Protein AF-A0A382Q5P4-F1 (afdb_monomer_lite)

Secondary structure (DSSP, 8-state):
-TT-EEEESS---HHHHHHHHHHT--EEEEEEE-HHHHHHHHSS--TTTEES-SSS-EEEEEEEESS-PPPHHHHHHHHHTTTS-EEEE--EE-SSS-B--EEEE---S-S------GGGGS--TT-EEEE-STTSTT-EEEEEE--SSPEE-TTS-EE-EEEEEETTS-EEEEEGGGEEE----

Organism: NCBI:txid408172

Foldseek 3Di:
DAQEADEDQWEDELVVQVVCQVSNHQEYEFAEYAQVSVCVQQVHHCPQPFDQPDPTRAYHHQNYYDGGGHDPVVVVVVVVLPPFDKDKGNGAGDDDDGDHIDIDTDDPPPDPPPPDDPVLFDDDQQFWKAFCDPPRHGFIWGFHDFDPFFDQDPVRDTATWTWTQGPVRDTDTGGPVRIGTDPDD

Structure (mmCIF, N/CA/C/O backbone):
data_AF-A0A382Q5P4-F1
#
_entry.id   AF-A0A382Q5P4-F1
#
loop_
_atom_site.group_PDB
_atom_site.id
_atom_site.type_symbol
_atom_site.label_atom_id
_atom_site.label_alt_id
_atom_site.label_comp_id
_atom_site.label_asym_id
_atom_site.label_entity_id
_atom_site.label_seq_id
_atom_site.pdbx_PDB_ins_code
_atom_site.Cartn_x
_atom_site.Cartn_y
_atom_site.Cartn_z
_atom_site.occupancy
_atom_site.B_iso_or_equiv
_atom_site.auth_seq_id
_atom_site.auth_comp_id
_atom_site.auth_asym_id
_atom_site.auth_atom_id
_atom_site.pdbx_PDB_model_num
ATOM 1 N N . LEU A 1 1 ? -15.892 9.917 12.798 1.00 87.31 1 LEU A N 1
ATOM 2 C CA . LEU A 1 1 ? -14.707 9.059 12.554 1.00 87.31 1 LEU A CA 1
ATOM 3 C C . LEU A 1 1 ? -14.668 7.803 13.430 1.00 87.31 1 LEU A C 1
ATOM 5 O O . LEU A 1 1 ? -14.106 6.816 12.984 1.00 87.31 1 LEU A O 1
ATOM 9 N N . LYS A 1 2 ? -15.278 7.780 14.628 1.00 96.12 2 LYS A N 1
ATOM 10 C CA . LYS A 1 2 ? -15.416 6.545 15.425 1.00 96.12 2 LYS A CA 1
ATOM 11 C C . LYS A 1 2 ? -15.999 5.387 14.598 1.00 96.12 2 LYS A C 1
ATOM 13 O O . LYS A 1 2 ? -16.925 5.612 13.819 1.00 96.12 2 LYS A O 1
ATOM 18 N N . ASN A 1 3 ? -15.475 4.175 14.789 1.00 96.00 3 ASN A N 1
ATOM 19 C CA . ASN A 1 3 ? -15.845 2.956 14.058 1.00 96.00 3 ASN A CA 1
ATOM 20 C C . ASN A 1 3 ? -15.673 3.056 12.530 1.00 96.00 3 ASN A C 1
ATOM 22 O O . ASN A 1 3 ? -16.403 2.412 11.781 1.00 96.00 3 ASN A O 1
ATOM 26 N N . LYS A 1 4 ? -14.733 3.883 12.058 1.00 97.25 4 LYS A N 1
ATOM 27 C CA . LYS A 1 4 ? -14.374 3.989 10.638 1.00 97.25 4 LYS A CA 1
ATOM 28 C C . LYS A 1 4 ? -12.954 3.493 10.396 1.00 97.25 4 LYS A C 1
ATOM 30 O O . LYS A 1 4 ? -12.144 3.439 11.321 1.00 97.25 4 LYS A O 1
ATOM 35 N N . ILE A 1 5 ? -12.685 3.170 9.139 1.00 97.88 5 ILE A N 1
ATOM 36 C CA . ILE A 1 5 ? -11.341 3.035 8.585 1.00 97.88 5 ILE A CA 1
ATOM 37 C C . ILE A 1 5 ? -11.052 4.338 7.842 1.00 97.88 5 ILE A C 1
ATOM 39 O O . ILE A 1 5 ? -11.913 4.824 7.106 1.00 97.88 5 ILE A O 1
ATOM 43 N N . ILE A 1 6 ? -9.891 4.938 8.088 1.00 97.62 6 ILE A N 1
ATOM 44 C CA . ILE A 1 6 ? -9.472 6.184 7.440 1.00 97.62 6 ILE A CA 1
ATOM 45 C C . ILE A 1 6 ? -8.282 5.940 6.522 1.00 97.62 6 ILE A C 1
ATOM 47 O O . ILE A 1 6 ? -7.463 5.054 6.763 1.00 97.62 6 ILE A O 1
ATOM 51 N N . VAL A 1 7 ? -8.189 6.761 5.482 1.00 97.81 7 VAL A N 1
ATOM 52 C CA . VAL A 1 7 ? -7.072 6.761 4.541 1.00 97.81 7 VAL A CA 1
ATOM 53 C C . VAL A 1 7 ? -6.314 8.067 4.717 1.00 97.81 7 VAL A C 1
ATOM 55 O O . VAL A 1 7 ? -6.878 9.149 4.548 1.00 97.81 7 VAL A O 1
ATOM 58 N N . CYS A 1 8 ? -5.037 7.957 5.052 1.00 96.44 8 CYS A N 1
ATOM 59 C CA . CYS A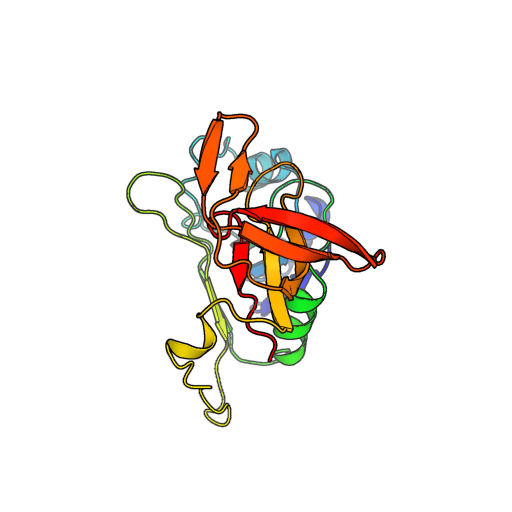 1 8 ? -4.085 9.052 5.107 1.00 96.44 8 CYS A CA 1
ATOM 60 C C . CYS A 1 8 ? -3.153 8.885 3.905 1.00 96.44 8 CYS A C 1
ATOM 62 O O . CYS A 1 8 ? -2.349 7.968 3.880 1.00 96.44 8 CYS A O 1
ATOM 64 N N . GLY A 1 9 ? -3.256 9.732 2.881 1.00 94.31 9 GLY A N 1
ATOM 65 C CA . GLY A 1 9 ? -2.467 9.572 1.645 1.00 94.31 9 GLY A CA 1
ATOM 66 C C . GLY A 1 9 ? -0.951 9.767 1.801 1.00 94.31 9 GLY A C 1
ATOM 67 O O . GLY A 1 9 ? -0.237 9.724 0.810 1.00 94.31 9 GLY A O 1
ATOM 68 N N . SER A 1 10 ? -0.465 9.993 3.018 1.00 96.50 10 SER A N 1
ATOM 69 C CA . SER A 1 10 ? 0.911 10.359 3.333 1.00 96.50 10 SER A CA 1
ATOM 70 C C . SER A 1 10 ? 1.454 9.543 4.504 1.00 96.50 10 SER A C 1
ATOM 72 O O . SER A 1 10 ? 0.760 8.689 5.067 1.00 96.50 10 SER A O 1
ATOM 74 N N . TYR A 1 11 ? 2.679 9.857 4.911 1.00 97.62 11 TYR A N 1
ATOM 75 C CA . TYR A 1 11 ? 3.218 9.479 6.212 1.00 97.62 11 TYR A CA 1
ATOM 76 C C . TYR A 1 11 ? 2.319 9.943 7.375 1.00 97.62 11 TYR A C 1
ATOM 78 O O . TYR A 1 11 ? 1.692 11.008 7.307 1.00 97.62 11 TYR A O 1
ATOM 86 N N . ILE A 1 12 ? 2.289 9.155 8.453 1.00 98.12 12 ILE A N 1
ATOM 87 C CA . ILE A 1 12 ? 1.733 9.544 9.758 1.00 98.12 12 ILE A CA 1
ATOM 88 C C . ILE A 1 12 ? 2.773 9.317 10.858 1.00 98.12 12 ILE A C 1
ATOM 90 O O . ILE A 1 12 ? 3.608 8.425 10.747 1.00 98.12 12 ILE A O 1
ATOM 94 N N . ASN A 1 13 ? 2.683 10.079 11.945 1.00 97.44 13 ASN A N 1
ATOM 95 C CA . ASN A 1 13 ? 3.509 9.893 13.140 1.00 97.44 13 ASN A CA 1
ATOM 96 C C . ASN A 1 13 ? 2.706 9.248 14.290 1.00 97.44 13 ASN A C 1
ATOM 98 O O . ASN A 1 13 ? 1.496 9.015 14.182 1.00 97.44 13 ASN A O 1
ATOM 102 N N . LEU A 1 14 ? 3.382 8.996 15.418 1.00 97.44 14 LEU A N 1
ATOM 103 C CA . LEU A 1 14 ? 2.766 8.427 16.621 1.00 97.44 14 LEU A CA 1
ATOM 104 C C . LEU A 1 14 ? 1.596 9.270 17.147 1.00 97.44 14 LEU A C 1
ATOM 106 O O . LEU A 1 14 ? 0.574 8.722 17.548 1.00 97.44 14 LEU A O 1
ATOM 110 N N . GLU A 1 15 ? 1.716 10.599 17.119 1.00 97.81 15 GLU A N 1
ATOM 111 C CA . GLU A 1 15 ? 0.671 11.504 17.609 1.00 97.81 15 GLU A CA 1
ATOM 112 C C . GLU A 1 15 ? -0.641 11.326 16.832 1.00 97.81 15 GLU A C 1
ATOM 114 O O . GLU A 1 15 ? -1.714 11.202 17.429 1.00 97.81 15 GLU A O 1
ATOM 119 N N . ILE A 1 16 ? -0.562 11.259 15.499 1.00 97.50 16 ILE A N 1
ATOM 120 C CA . ILE A 1 16 ? -1.721 11.025 14.631 1.00 97.50 16 ILE A CA 1
ATOM 121 C C . ILE A 1 16 ? -2.337 9.655 14.925 1.00 97.50 16 ILE A C 1
ATOM 123 O O . ILE A 1 16 ? -3.562 9.548 15.044 1.00 97.50 16 ILE A O 1
ATOM 127 N N . TYR A 1 17 ? -1.505 8.620 15.072 1.00 98.00 17 TYR A N 1
ATOM 128 C CA . TYR A 1 17 ? -1.966 7.274 15.406 1.00 98.00 17 TYR A CA 1
ATOM 129 C C . TYR A 1 17 ? -2.709 7.241 16.753 1.00 98.00 17 TYR A C 1
ATOM 131 O O . TYR A 1 17 ? -3.848 6.770 16.824 1.00 98.00 17 TYR A O 1
ATOM 139 N N . GLU A 1 18 ? -2.122 7.803 17.811 1.00 97.88 18 GLU A N 1
ATOM 140 C CA . GLU A 1 18 ? -2.732 7.838 19.145 1.00 97.88 18 GLU A CA 1
ATOM 141 C C . GLU A 1 18 ? -4.008 8.684 19.164 1.00 97.88 18 GLU A C 1
ATOM 143 O O . GLU A 1 18 ? -5.021 8.321 19.779 1.00 97.88 18 GLU A O 1
ATOM 148 N N . LYS A 1 19 ? -4.034 9.785 18.406 1.00 97.94 19 LYS A N 1
ATOM 149 C CA . LYS A 1 19 ? -5.251 10.577 18.240 1.00 97.94 19 LYS A CA 1
ATOM 150 C C . LYS A 1 19 ? -6.356 9.766 17.566 1.00 97.94 19 LYS A C 1
ATOM 152 O O . LYS A 1 19 ? -7.487 9.767 18.050 1.00 97.94 19 LYS A O 1
ATOM 157 N N . ALA A 1 20 ? -6.049 9.047 16.491 1.00 97.50 20 ALA A N 1
ATOM 158 C CA . ALA A 1 20 ? -7.000 8.175 15.810 1.00 97.50 20 ALA A CA 1
ATOM 159 C C . ALA A 1 20 ? -7.529 7.068 16.738 1.00 97.50 20 ALA A C 1
ATOM 161 O O . ALA A 1 20 ? -8.746 6.866 16.833 1.00 97.50 20 ALA A O 1
ATOM 162 N N . LYS A 1 21 ? -6.631 6.408 17.477 1.00 96.88 21 LYS A N 1
ATOM 163 C CA . LYS A 1 21 ? -6.962 5.384 18.476 1.00 96.88 21 LYS A CA 1
ATOM 164 C C . LYS A 1 21 ? -7.897 5.927 19.557 1.00 96.88 21 LYS A C 1
ATOM 166 O O . LYS A 1 21 ? -8.952 5.341 19.788 1.00 96.88 21 LYS A O 1
ATOM 171 N N . SER A 1 22 ? -7.596 7.090 20.139 1.00 97.56 22 SER A N 1
ATOM 172 C CA . SER A 1 22 ? -8.438 7.717 21.176 1.00 97.56 22 SER A CA 1
ATOM 173 C C . SER A 1 22 ? -9.844 8.107 20.690 1.00 97.56 22 SER A C 1
ATOM 175 O O . SER A 1 22 ? -10.804 8.052 21.456 1.00 97.56 22 SER A O 1
ATOM 177 N N . ILE A 1 23 ? -10.004 8.445 19.405 1.00 97.69 23 ILE A N 1
ATOM 178 C CA . ILE A 1 23 ? -11.312 8.725 18.781 1.00 97.69 23 ILE A CA 1
ATOM 179 C C . ILE A 1 23 ? -12.127 7.430 18.559 1.00 97.69 23 ILE A C 1
ATOM 181 O O . ILE A 1 23 ? -13.344 7.477 18.344 1.00 97.69 23 ILE A O 1
ATOM 185 N N . GLY A 1 24 ? -11.484 6.261 18.619 1.00 97.44 24 GLY A N 1
ATOM 186 C CA . GLY A 1 24 ? -12.085 4.960 18.333 1.00 97.44 24 GLY A CA 1
ATOM 187 C C . GLY A 1 24 ? -12.160 4.652 16.837 1.00 97.44 24 GLY A C 1
ATOM 188 O O . GLY A 1 24 ? -13.126 4.032 16.382 1.00 97.44 24 GLY A O 1
ATOM 189 N N . ILE A 1 25 ? -11.190 5.132 16.057 1.00 98.06 25 ILE A N 1
ATOM 190 C CA . ILE A 1 25 ? -10.969 4.694 14.673 1.00 98.06 25 ILE A CA 1
ATOM 191 C C . ILE A 1 25 ? -10.539 3.223 14.696 1.00 98.06 25 ILE A C 1
ATOM 193 O O . ILE A 1 25 ? -9.795 2.811 15.579 1.00 98.06 25 ILE A O 1
ATOM 197 N N . LYS A 1 26 ? -11.050 2.417 13.762 1.00 97.00 26 LYS A N 1
ATOM 198 C CA . LYS A 1 26 ? -10.784 0.970 13.711 1.00 97.00 26 LYS A CA 1
ATOM 199 C C . LYS A 1 26 ? -9.616 0.609 12.806 1.00 97.00 26 LYS A C 1
ATOM 201 O O . LYS A 1 26 ? -8.992 -0.421 13.026 1.00 97.00 26 LYS A O 1
ATOM 206 N N . GLY A 1 27 ? -9.310 1.461 11.832 1.00 97.81 27 GLY A N 1
ATOM 207 C CA . GLY A 1 27 ? -8.212 1.238 10.908 1.00 97.81 27 GLY A CA 1
ATOM 208 C C . GLY A 1 27 ? -7.649 2.516 10.314 1.00 97.81 27 GLY A C 1
ATOM 209 O O . GLY A 1 27 ? -8.389 3.478 10.098 1.00 97.81 27 GLY A O 1
ATOM 210 N N . ILE A 1 28 ? -6.358 2.500 10.012 1.00 98.31 28 ILE A N 1
ATOM 211 C CA . ILE A 1 28 ? -5.645 3.553 9.293 1.00 98.31 28 ILE A CA 1
ATOM 212 C C . ILE A 1 28 ? -4.885 2.902 8.140 1.00 98.31 28 ILE A C 1
ATOM 214 O O . ILE A 1 28 ? -4.139 1.947 8.346 1.00 98.31 28 ILE A O 1
ATOM 218 N N . VAL A 1 29 ? -5.068 3.423 6.931 1.00 98.31 29 VAL A N 1
ATOM 219 C CA . VAL A 1 29 ? -4.258 3.073 5.759 1.00 98.31 29 VAL A CA 1
ATOM 220 C C . VAL A 1 29 ? -3.399 4.283 5.421 1.00 98.31 29 VAL A C 1
ATOM 222 O O . VAL A 1 29 ? -3.959 5.354 5.181 1.00 98.31 29 VAL A O 1
ATOM 225 N N . CYS A 1 30 ? -2.073 4.142 5.419 1.00 98.31 30 CYS A N 1
ATOM 226 C CA . CYS A 1 30 ? -1.162 5.254 5.151 1.00 98.31 30 CYS A CA 1
ATOM 227 C C . CYS A 1 30 ? -0.017 4.923 4.184 1.00 98.31 30 CYS A C 1
ATOM 229 O O . CYS A 1 30 ? 0.177 3.768 3.795 1.00 98.31 30 CYS A O 1
ATOM 231 N N . GLY A 1 31 ? 0.700 5.963 3.745 1.00 97.12 31 GLY A N 1
ATOM 232 C CA . GLY A 1 31 ? 1.893 5.834 2.902 1.00 97.12 31 GLY A CA 1
ATOM 233 C C . GLY A 1 31 ? 3.007 5.115 3.653 1.00 97.12 31 GLY A C 1
ATOM 234 O O . GLY A 1 31 ? 3.342 3.974 3.335 1.00 97.12 31 GLY A O 1
ATOM 235 N N . GLY A 1 32 ? 3.481 5.742 4.729 1.00 96.88 32 GLY A N 1
ATOM 236 C CA . GLY A 1 32 ? 4.477 5.160 5.619 1.00 96.88 32 GLY A CA 1
ATOM 237 C C . GLY A 1 32 ? 4.379 5.626 7.068 1.00 96.88 32 GLY A C 1
ATOM 238 O O . GLY A 1 32 ? 3.517 6.426 7.442 1.00 96.88 32 GLY A O 1
ATOM 239 N N . ILE A 1 33 ? 5.259 5.068 7.892 1.00 97.12 33 ILE A N 1
ATOM 240 C CA . ILE A 1 33 ? 5.448 5.388 9.313 1.00 97.12 33 ILE A CA 1
ATOM 241 C C . ILE A 1 33 ? 6.887 5.046 9.706 1.00 97.12 33 ILE A C 1
ATOM 243 O O . ILE A 1 33 ? 7.530 4.222 9.053 1.00 97.12 33 ILE A O 1
ATOM 247 N N . ASP A 1 34 ? 7.410 5.625 10.782 1.00 95.62 34 ASP A N 1
ATOM 248 C CA . ASP A 1 34 ? 8.726 5.226 11.277 1.00 95.62 34 ASP A CA 1
ATOM 249 C C . ASP A 1 34 ? 8.679 3.844 11.937 1.00 95.62 34 ASP A C 1
ATOM 251 O O . ASP A 1 34 ? 7.758 3.511 12.685 1.00 95.62 34 ASP A O 1
ATOM 255 N N . TYR A 1 35 ? 9.717 3.036 11.705 1.00 91.62 35 TYR A N 1
ATOM 256 C CA . TYR A 1 35 ? 9.818 1.690 12.280 1.00 91.62 35 TYR A CA 1
ATOM 257 C C . TYR A 1 35 ? 9.740 1.698 13.818 1.00 91.62 35 TYR A C 1
ATOM 259 O O . TYR A 1 35 ? 9.099 0.838 14.425 1.00 91.62 35 TYR A O 1
ATOM 267 N N . ASN A 1 36 ? 10.354 2.698 14.458 1.00 92.62 36 ASN A N 1
ATOM 268 C CA . ASN A 1 36 ? 10.344 2.825 15.917 1.00 92.62 36 ASN A CA 1
ATOM 269 C C . ASN A 1 36 ? 8.939 3.107 16.459 1.00 92.62 36 ASN A C 1
ATOM 271 O O . ASN A 1 36 ? 8.570 2.548 17.488 1.00 92.62 36 ASN A O 1
ATOM 275 N N . THR A 1 37 ? 8.120 3.857 15.717 1.00 94.38 37 THR A N 1
ATOM 276 C CA . THR A 1 37 ? 6.730 4.123 16.092 1.00 94.38 37 THR A CA 1
ATOM 277 C C . THR A 1 37 ? 5.908 2.839 16.171 1.00 94.38 37 THR A C 1
ATOM 279 O O . THR A 1 37 ? 5.084 2.708 17.068 1.00 94.38 37 THR A O 1
ATOM 282 N N . ILE A 1 38 ? 6.161 1.842 15.313 1.00 91.94 38 ILE A N 1
ATOM 283 C CA . ILE A 1 38 ? 5.508 0.528 15.446 1.00 91.94 38 ILE A CA 1
ATOM 284 C C . ILE A 1 38 ? 5.877 -0.139 16.769 1.00 91.94 38 ILE A C 1
ATOM 286 O O . ILE A 1 38 ? 5.009 -0.689 17.443 1.00 91.94 38 ILE A O 1
ATOM 290 N N . SER A 1 39 ? 7.148 -0.064 17.164 1.00 90.62 39 SER A N 1
ATOM 291 C CA . SER A 1 39 ? 7.591 -0.657 18.429 1.00 90.62 39 SER A CA 1
ATOM 292 C C . SER A 1 39 ? 6.945 0.034 19.635 1.00 90.62 39 SER A C 1
ATOM 294 O O . SER A 1 39 ? 6.589 -0.633 20.602 1.00 90.62 39 SER A O 1
ATOM 296 N N . GLU A 1 40 ? 6.732 1.350 19.563 1.00 93.88 40 GLU A N 1
ATOM 297 C CA . GLU A 1 40 ? 6.009 2.120 20.583 1.00 93.88 40 GLU A CA 1
ATOM 298 C C . GLU A 1 40 ? 4.518 1.758 20.639 1.00 93.88 40 GLU A C 1
ATOM 300 O O . GLU A 1 40 ? 3.970 1.579 21.724 1.00 93.88 40 GLU A O 1
ATOM 305 N N . ILE A 1 41 ? 3.874 1.580 19.480 1.00 93.81 41 ILE A N 1
ATOM 306 C CA . ILE A 1 41 ? 2.460 1.186 19.378 1.00 93.81 41 ILE A CA 1
ATOM 307 C C . ILE A 1 41 ? 2.223 -0.217 19.950 1.00 93.81 41 ILE A C 1
ATOM 309 O O . ILE A 1 41 ? 1.219 -0.444 20.632 1.00 93.81 41 ILE A O 1
ATOM 313 N N . LEU A 1 42 ? 3.111 -1.163 19.634 1.00 90.81 42 LEU A N 1
ATOM 314 C CA . LEU A 1 42 ? 2.983 -2.568 20.028 1.00 90.81 42 LEU A CA 1
ATOM 315 C C . LEU A 1 42 ? 3.520 -2.844 21.440 1.00 90.81 42 LEU A C 1
ATOM 317 O O . LEU A 1 42 ? 3.089 -3.795 22.088 1.00 90.81 42 LEU A O 1
ATOM 321 N N . GLY A 1 43 ? 4.469 -2.036 21.918 1.00 90.69 43 GLY A N 1
ATOM 322 C CA . GLY A 1 43 ? 5.187 -2.261 23.175 1.00 90.69 43 GLY A CA 1
ATOM 323 C C . GLY A 1 43 ? 6.320 -3.294 23.082 1.00 90.69 43 GLY A C 1
ATOM 324 O O . GLY A 1 43 ? 6.873 -3.683 24.110 1.00 90.69 43 GLY A O 1
ATOM 325 N N . TYR A 1 44 ? 6.678 -3.749 21.877 1.00 89.12 44 TYR A N 1
ATOM 326 C CA . TYR A 1 44 ? 7.798 -4.659 21.611 1.00 89.12 44 TYR A CA 1
ATOM 327 C C . TYR A 1 44 ? 8.359 -4.460 20.198 1.00 89.12 44 TYR A C 1
ATOM 329 O O . TYR A 1 44 ? 7.714 -3.876 19.330 1.00 89.12 44 TYR A O 1
ATOM 337 N N . SER A 1 45 ? 9.569 -4.963 19.947 1.00 86.12 45 SER A N 1
ATOM 338 C CA . SER A 1 45 ? 10.194 -4.893 18.624 1.00 86.12 45 SER A CA 1
ATOM 339 C C . SER A 1 45 ? 9.598 -5.922 17.657 1.00 86.12 45 SER A C 1
ATOM 341 O O . SER A 1 45 ? 9.494 -7.107 17.965 1.00 86.12 45 SER A O 1
ATOM 343 N N . LEU A 1 46 ? 9.248 -5.477 16.446 1.00 81.44 46 LEU A N 1
ATOM 344 C CA . LEU A 1 46 ? 8.524 -6.280 15.449 1.00 81.44 46 LEU A CA 1
ATOM 345 C C . LEU A 1 46 ? 9.284 -7.543 14.977 1.00 81.44 46 LEU A C 1
ATOM 347 O O . LEU A 1 46 ? 8.674 -8.530 14.561 1.00 81.44 46 LEU A O 1
ATOM 351 N N . GLY A 1 47 ? 10.621 -7.535 15.037 1.00 77.75 47 GLY A N 1
ATOM 352 C CA . GLY A 1 47 ? 11.462 -8.701 14.752 1.00 77.75 47 GLY A CA 1
ATOM 353 C C . GLY A 1 47 ? 11.225 -9.301 13.359 1.00 77.75 47 GLY A C 1
ATOM 354 O O . GLY A 1 47 ? 11.494 -8.664 12.346 1.00 77.75 47 GLY A O 1
ATOM 355 N N . VAL A 1 48 ? 10.731 -10.545 13.302 1.00 70.62 48 VAL A N 1
ATOM 356 C CA . VAL A 1 48 ? 10.487 -11.303 12.051 1.00 70.62 48 VAL A CA 1
ATOM 357 C C . VAL A 1 48 ? 9.139 -10.940 11.390 1.00 70.62 48 VAL A C 1
ATOM 359 O O . VAL A 1 48 ? 8.713 -11.626 10.468 1.00 70.62 48 VAL A O 1
ATOM 362 N N . ALA A 1 49 ? 8.480 -9.860 11.830 1.00 74.50 49 ALA A N 1
ATOM 363 C CA . ALA A 1 49 ? 7.233 -9.318 11.278 1.00 74.50 49 ALA A CA 1
ATOM 364 C C . ALA A 1 49 ? 6.118 -10.364 11.114 1.00 74.50 49 ALA A C 1
ATOM 366 O O . ALA A 1 49 ? 5.634 -10.619 10.010 1.00 74.50 49 ALA A O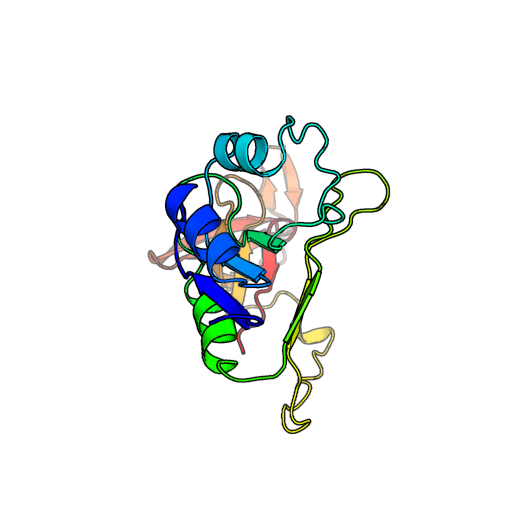 1
ATOM 367 N N . ILE A 1 50 ? 5.729 -10.959 12.245 1.00 85.31 50 ILE A N 1
ATOM 368 C CA . ILE A 1 50 ? 4.447 -11.649 12.409 1.00 85.31 50 ILE A CA 1
ATOM 369 C C . ILE A 1 50 ? 3.596 -10.748 13.307 1.00 85.31 50 ILE A C 1
ATOM 371 O O . ILE A 1 50 ? 3.930 -10.567 14.475 1.00 85.31 50 ILE A O 1
ATOM 375 N N . THR A 1 51 ? 2.567 -10.120 12.744 1.00 88.31 51 THR A N 1
ATOM 376 C CA . THR A 1 51 ? 1.748 -9.093 13.417 1.00 88.31 51 THR A CA 1
ATOM 377 C C . THR A 1 51 ? 0.352 -9.027 12.793 1.00 88.31 51 THR A C 1
ATOM 379 O O . THR A 1 51 ? 0.075 -9.723 11.815 1.00 88.31 51 THR A O 1
ATOM 382 N N . GLY A 1 52 ? -0.520 -8.184 13.337 1.00 84.50 52 GLY A N 1
ATOM 383 C CA . GLY A 1 52 ? -1.889 -7.922 12.899 1.00 84.50 52 GLY A CA 1
ATOM 384 C C . GLY A 1 52 ? -2.951 -8.720 13.656 1.00 84.50 52 GLY A C 1
ATOM 385 O O . GLY A 1 52 ? -4.096 -8.775 13.213 1.00 84.50 52 GLY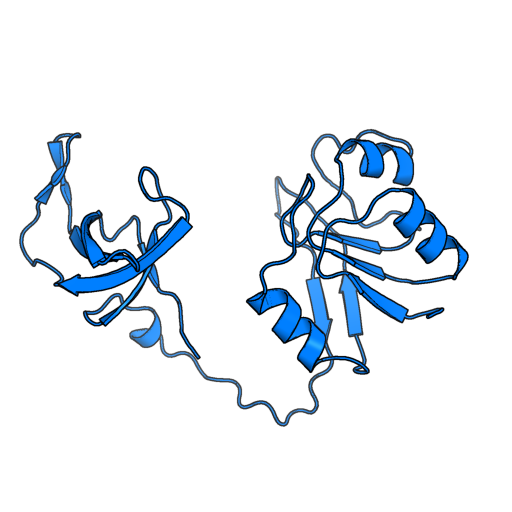 A O 1
ATOM 386 N N . THR A 1 53 ? -2.586 -9.317 14.792 1.00 86.12 53 THR A N 1
ATOM 387 C CA . THR A 1 53 ? -3.508 -9.977 15.737 1.00 86.12 53 THR A CA 1
ATOM 388 C C . THR A 1 53 ? -3.639 -9.224 17.064 1.00 86.12 53 THR A C 1
ATOM 390 O O . THR A 1 53 ? -4.359 -9.661 17.957 1.00 86.12 53 THR A O 1
ATOM 393 N N . GLU A 1 54 ? -2.914 -8.122 17.225 1.00 91.31 54 GLU A N 1
ATOM 394 C CA . GLU A 1 54 ? -2.903 -7.284 18.416 1.00 91.31 54 GLU A CA 1
ATOM 395 C C . GLU A 1 54 ? -4.214 -6.489 18.535 1.00 91.31 54 GLU A C 1
ATOM 397 O O . GLU A 1 54 ? -4.732 -5.960 17.549 1.00 91.31 54 GLU A O 1
ATOM 402 N N . ASP A 1 55 ? -4.753 -6.375 19.754 1.00 91.00 55 ASP A N 1
ATOM 403 C CA . ASP A 1 55 ? -6.011 -5.663 20.021 1.00 91.00 55 ASP A CA 1
ATOM 404 C C . ASP A 1 55 ? -5.792 -4.141 20.077 1.00 91.00 55 ASP A C 1
ATOM 406 O O . ASP A 1 55 ? -5.691 -3.517 21.136 1.00 91.00 55 ASP A O 1
ATOM 410 N N . THR A 1 56 ? -5.621 -3.533 18.904 1.00 93.56 56 THR A N 1
ATOM 411 C CA . THR A 1 56 ? -5.334 -2.103 18.737 1.00 93.56 56 THR A CA 1
ATOM 412 C C . THR A 1 56 ? -5.912 -1.584 17.414 1.00 93.56 56 THR A C 1
ATOM 414 O O . THR A 1 56 ? -6.532 -2.328 16.653 1.00 93.56 56 THR A O 1
ATOM 417 N N . THR A 1 57 ? -5.754 -0.290 17.124 1.00 96.56 57 THR A N 1
ATOM 418 C CA . THR A 1 57 ? -6.154 0.267 15.822 1.00 96.56 57 THR A CA 1
ATOM 419 C C . THR A 1 57 ? -5.314 -0.372 14.719 1.00 96.56 57 THR A C 1
ATOM 421 O O . THR A 1 57 ? -4.094 -0.236 14.717 1.00 96.56 57 THR A O 1
ATOM 424 N N . THR A 1 58 ? -5.948 -1.040 13.755 1.00 96.94 58 THR A N 1
ATOM 425 C CA . THR A 1 58 ? -5.218 -1.680 12.656 1.00 96.94 58 THR A CA 1
ATOM 426 C C . THR A 1 58 ? -4.518 -0.632 11.791 1.00 96.94 58 THR A C 1
ATOM 428 O O . THR A 1 58 ? -5.136 0.349 11.375 1.00 96.94 58 THR A O 1
ATOM 431 N N . LEU A 1 59 ? -3.243 -0.854 11.483 1.00 96.69 59 LEU A N 1
ATOM 432 C CA . LEU A 1 59 ? -2.439 0.012 10.627 1.00 96.69 59 LEU A CA 1
ATOM 433 C C . LEU A 1 59 ? -1.983 -0.769 9.393 1.00 96.69 59 LEU A C 1
ATOM 435 O O . LEU A 1 59 ? -1.382 -1.832 9.522 1.00 96.69 59 LEU A O 1
ATOM 439 N N . ILE A 1 60 ? -2.269 -0.244 8.203 1.00 97.06 60 ILE A N 1
ATOM 440 C CA . ILE A 1 60 ? -1.808 -0.796 6.926 1.00 97.06 60 ILE A CA 1
ATOM 441 C C . ILE A 1 60 ? -0.924 0.244 6.246 1.00 97.06 60 ILE A C 1
ATOM 443 O O . ILE A 1 60 ? -1.353 1.372 6.003 1.00 97.06 60 ILE A O 1
ATOM 447 N N . LEU A 1 61 ? 0.302 -0.160 5.924 1.00 96.06 61 LEU A N 1
ATOM 448 C CA . LEU A 1 61 ? 1.281 0.657 5.214 1.00 96.06 61 LEU A CA 1
ATOM 449 C C . LEU A 1 61 ? 1.288 0.250 3.744 1.00 96.06 61 LEU A C 1
ATOM 451 O O . LEU A 1 61 ? 1.369 -0.938 3.434 1.00 96.06 61 LEU A O 1
ATOM 455 N N . THR A 1 62 ? 1.207 1.228 2.851 1.00 96.00 62 THR A N 1
ATOM 456 C CA . THR A 1 62 ? 1.240 0.982 1.402 1.00 96.00 62 THR A CA 1
ATOM 457 C C . THR A 1 62 ? 2.663 0.981 0.852 1.00 96.00 62 THR A C 1
ATOM 459 O O . THR A 1 62 ? 2.983 0.112 0.048 1.00 96.00 62 THR A O 1
ATOM 462 N N . GLU A 1 63 ? 3.530 1.868 1.352 1.00 94.69 63 GLU A N 1
ATOM 463 C CA . GLU A 1 63 ? 4.921 2.019 0.894 1.00 94.69 63 GLU A CA 1
ATOM 464 C C . GLU A 1 63 ? 5.964 1.558 1.934 1.00 94.69 63 GLU A C 1
ATOM 466 O O . GLU A 1 63 ? 7.159 1.502 1.651 1.00 94.69 63 GLU A O 1
ATOM 471 N N . GLY A 1 64 ? 5.524 1.181 3.140 1.00 92.50 64 GLY A N 1
ATOM 472 C CA . GLY A 1 64 ? 6.381 0.625 4.191 1.00 92.50 64 GLY A CA 1
ATOM 473 C C . GLY A 1 64 ? 6.883 1.663 5.197 1.00 92.50 64 GLY A C 1
ATOM 474 O O . GLY A 1 64 ? 6.105 2.468 5.705 1.00 92.50 64 GLY A O 1
ATOM 475 N N . PHE A 1 65 ? 8.166 1.590 5.561 1.00 93.31 65 PHE A N 1
ATOM 476 C CA . PHE A 1 65 ? 8.741 2.419 6.625 1.00 93.31 65 PHE A CA 1
ATOM 477 C C . PHE A 1 65 ? 9.421 3.684 6.095 1.00 93.31 65 PHE A C 1
ATOM 479 O O . PHE A 1 65 ? 10.118 3.644 5.083 1.00 93.31 65 PHE A O 1
ATOM 486 N N . GLY A 1 66 ? 9.289 4.776 6.848 1.00 93.44 66 GLY A N 1
ATOM 487 C CA . GLY A 1 66 ? 9.860 6.087 6.549 1.00 93.44 66 GLY A CA 1
ATOM 488 C C . GLY A 1 66 ? 8.823 7.106 6.075 1.00 93.44 66 GLY A C 1
ATOM 489 O O . GLY A 1 66 ? 7.636 6.805 5.935 1.00 93.44 66 GLY A O 1
ATOM 490 N N . ASN A 1 67 ? 9.287 8.333 5.835 1.00 95.06 67 ASN A N 1
ATOM 491 C CA . ASN A 1 67 ? 8.453 9.442 5.377 1.00 95.06 67 ASN A CA 1
ATOM 492 C C . ASN A 1 67 ? 8.160 9.326 3.874 1.00 95.06 67 ASN A C 1
ATOM 494 O O . ASN A 1 67 ? 8.858 9.918 3.049 1.00 95.06 67 ASN A O 1
ATOM 498 N N . ILE A 1 68 ? 7.169 8.500 3.537 1.00 93.88 68 ILE A N 1
ATOM 499 C CA . ILE A 1 68 ? 6.802 8.176 2.159 1.00 93.88 68 ILE A CA 1
ATOM 500 C C . ILE A 1 68 ? 5.307 8.421 1.964 1.00 93.88 68 ILE A C 1
ATOM 502 O O . ILE A 1 68 ? 4.477 7.968 2.760 1.00 93.88 68 ILE A O 1
ATOM 506 N N . ASP A 1 69 ? 4.970 9.134 0.892 1.00 94.38 69 ASP A N 1
ATOM 507 C CA . ASP A 1 69 ? 3.588 9.332 0.475 1.00 94.38 69 ASP A CA 1
ATOM 508 C C . ASP A 1 69 ? 3.052 8.111 -0.267 1.00 94.38 69 ASP A C 1
ATOM 510 O O . ASP A 1 69 ? 3.766 7.467 -1.032 1.00 94.38 69 ASP A O 1
ATOM 514 N N . MET A 1 70 ? 1.768 7.816 -0.068 1.00 96.94 70 MET A N 1
ATOM 515 C CA . MET A 1 70 ? 1.088 6.751 -0.796 1.00 96.94 70 MET A CA 1
ATOM 516 C C . MET A 1 70 ? 1.111 7.057 -2.293 1.00 96.94 70 MET A C 1
ATOM 518 O O . MET A 1 70 ? 0.799 8.178 -2.707 1.00 96.94 70 MET A O 1
ATOM 522 N N . ALA A 1 71 ? 1.389 6.048 -3.122 1.00 92.19 71 ALA A N 1
ATOM 523 C CA . ALA A 1 71 ? 1.336 6.214 -4.567 1.00 92.19 71 ALA A CA 1
ATOM 524 C C . ALA A 1 71 ? -0.021 6.821 -5.007 1.00 92.19 71 ALA A C 1
ATOM 526 O O . ALA A 1 71 ? -1.078 6.295 -4.629 1.00 92.19 71 ALA A O 1
ATOM 527 N N . PRO A 1 72 ? -0.041 7.872 -5.857 1.00 91.12 72 PRO A N 1
ATOM 528 C CA . PRO A 1 72 ? -1.278 8.558 -6.242 1.00 91.12 72 PRO A CA 1
ATOM 529 C C . PRO A 1 72 ? -2.353 7.629 -6.814 1.00 91.12 72 PRO A C 1
ATOM 531 O O . PRO A 1 72 ? -3.541 7.819 -6.563 1.00 91.12 72 PRO A O 1
ATOM 534 N N . ARG A 1 73 ? -1.946 6.583 -7.546 1.00 89.12 73 ARG A N 1
ATOM 535 C CA . ARG A 1 73 ? -2.858 5.554 -8.066 1.00 89.12 73 ARG A CA 1
ATOM 536 C C . ARG A 1 73 ? -3.582 4.815 -6.937 1.00 89.12 73 ARG A C 1
ATOM 538 O O . ARG A 1 73 ? -4.800 4.682 -6.999 1.00 89.12 73 ARG A O 1
ATOM 545 N N . THR A 1 74 ? -2.856 4.369 -5.913 1.00 93.94 74 THR A N 1
ATOM 546 C CA . THR A 1 74 ? -3.420 3.682 -4.740 1.00 93.94 74 THR A CA 1
ATOM 547 C C . THR A 1 74 ? -4.358 4.608 -3.976 1.00 93.94 74 THR A C 1
ATOM 549 O O . THR A 1 74 ? -5.491 4.231 -3.675 1.00 93.94 74 THR A O 1
ATOM 552 N N . PHE A 1 75 ? -3.934 5.853 -3.742 1.00 96.31 75 PHE A N 1
ATOM 553 C CA . PHE A 1 75 ? -4.765 6.847 -3.071 1.00 96.31 75 PHE A CA 1
ATOM 554 C C . PHE A 1 75 ? -6.067 7.117 -3.833 1.00 96.31 75 PHE A C 1
ATOM 556 O O . PHE A 1 75 ? -7.135 7.145 -3.225 1.00 96.31 75 PHE A O 1
ATOM 563 N N . ASN A 1 76 ? -6.004 7.259 -5.160 1.00 95.06 76 ASN A N 1
ATOM 564 C CA . ASN A 1 76 ? -7.185 7.481 -5.992 1.00 95.06 76 ASN A CA 1
ATOM 565 C C . ASN A 1 76 ? -8.159 6.294 -5.939 1.00 95.06 76 ASN A C 1
ATOM 567 O O . ASN A 1 76 ? -9.348 6.520 -5.734 1.00 95.06 76 ASN A O 1
ATOM 571 N N . ILE A 1 77 ? -7.666 5.051 -6.005 1.00 93.12 77 ILE A N 1
ATOM 572 C CA . ILE A 1 77 ? -8.504 3.846 -5.855 1.00 93.12 77 ILE A CA 1
ATOM 573 C C . ILE A 1 77 ? -9.236 3.855 -4.506 1.00 93.12 77 ILE A C 1
ATOM 575 O O . ILE A 1 77 ? -10.439 3.602 -4.442 1.00 93.12 77 ILE A O 1
ATOM 579 N N . LEU A 1 78 ? -8.537 4.167 -3.412 1.00 95.69 78 LEU A N 1
ATOM 580 C CA . LEU A 1 78 ? -9.156 4.230 -2.085 1.00 95.69 78 LEU A CA 1
ATOM 581 C C . LEU A 1 78 ? -10.152 5.397 -1.975 1.00 95.69 78 LEU A C 1
ATOM 583 O O . LEU A 1 78 ? -11.235 5.242 -1.411 1.00 95.69 78 LEU A O 1
ATOM 587 N N . LYS A 1 79 ? -9.819 6.551 -2.558 1.00 95.19 79 LYS A N 1
ATOM 588 C CA . LYS A 1 79 ? -10.656 7.757 -2.575 1.00 95.19 79 LYS A CA 1
ATOM 589 C C . LYS A 1 79 ? -11.963 7.552 -3.342 1.00 95.19 79 LYS A C 1
ATOM 591 O O . LYS A 1 79 ? -13.007 8.002 -2.874 1.00 95.19 79 LYS A O 1
ATOM 596 N N . GLU A 1 80 ? -11.929 6.865 -4.481 1.00 94.06 80 GLU A N 1
ATOM 597 C CA . GLU A 1 80 ? -13.119 6.513 -5.278 1.00 94.06 80 GLU A CA 1
ATOM 598 C C . GLU A 1 80 ? -14.114 5.637 -4.504 1.00 94.06 80 GLU A C 1
ATOM 600 O O . GLU A 1 80 ? -15.305 5.610 -4.810 1.00 94.06 80 GLU A O 1
ATOM 605 N N . ASN A 1 81 ? -13.641 4.950 -3.464 1.00 93.19 81 ASN A N 1
ATOM 606 C CA . ASN A 1 81 ? -14.440 4.085 -2.606 1.00 93.19 81 ASN A CA 1
ATOM 607 C C . ASN A 1 81 ? -14.786 4.722 -1.251 1.00 93.19 81 ASN A C 1
ATOM 609 O O . ASN A 1 81 ? -15.218 4.031 -0.325 1.00 93.19 81 ASN A O 1
ATOM 613 N N . ASN A 1 82 ? -14.630 6.042 -1.122 1.00 94.25 82 ASN A N 1
ATOM 614 C CA . ASN A 1 82 ? -15.032 6.755 0.081 1.00 94.25 82 ASN A CA 1
ATOM 615 C C . ASN A 1 82 ? -16.527 6.532 0.390 1.00 94.25 82 ASN A C 1
ATOM 617 O O . ASN A 1 82 ? -17.365 6.493 -0.507 1.00 94.25 82 ASN A O 1
ATOM 621 N N . ASN A 1 83 ? -16.859 6.432 1.679 1.00 93.44 83 ASN A N 1
ATOM 622 C CA . ASN A 1 83 ? -18.202 6.138 2.203 1.00 93.44 83 ASN A CA 1
ATOM 623 C C . ASN A 1 83 ? -18.783 4.748 1.877 1.00 93.44 83 ASN A C 1
ATOM 625 O O . ASN A 1 83 ? -19.953 4.518 2.184 1.00 93.44 83 ASN A O 1
ATOM 629 N N . LYS A 1 84 ? -18.003 3.813 1.323 1.00 93.81 84 LYS A N 1
ATOM 630 C CA . LYS A 1 84 ? -18.435 2.416 1.165 1.00 93.81 84 LYS A CA 1
ATOM 631 C C . LYS A 1 84 ? -18.197 1.582 2.424 1.00 93.81 84 LYS A C 1
ATOM 633 O O . LYS A 1 84 ? -17.366 1.924 3.269 1.00 93.81 84 LYS A O 1
ATOM 638 N N . ASP A 1 85 ? -18.924 0.470 2.527 1.00 94.44 85 ASP A N 1
ATOM 639 C CA . ASP A 1 85 ? -18.659 -0.555 3.537 1.00 94.44 85 ASP A CA 1
ATOM 640 C C . ASP A 1 85 ? -17.292 -1.193 3.255 1.00 94.44 85 ASP A C 1
ATOM 642 O O . ASP A 1 85 ? -17.010 -1.614 2.129 1.00 94.44 85 ASP A O 1
ATOM 646 N N . VAL A 1 86 ? -16.442 -1.261 4.278 1.00 95.62 86 VAL A N 1
ATOM 647 C CA . VAL A 1 86 ? -15.074 -1.772 4.171 1.00 95.62 86 VAL A CA 1
ATOM 648 C C . VAL A 1 86 ? -14.715 -2.589 5.409 1.00 95.62 86 VAL A C 1
ATOM 650 O O . VAL A 1 86 ? -15.078 -2.227 6.531 1.00 95.62 86 VAL A O 1
ATOM 653 N N . SER A 1 87 ? -13.982 -3.677 5.210 1.00 96.12 87 SER A N 1
ATOM 654 C CA . SER A 1 87 ? -13.260 -4.393 6.260 1.00 96.12 87 SER A CA 1
ATOM 655 C C . SER A 1 87 ? -11.779 -4.469 5.899 1.00 96.12 87 SER A C 1
ATOM 657 O O . SER A 1 87 ? -11.408 -4.427 4.728 1.00 96.12 87 SER A O 1
ATOM 659 N N . ILE A 1 88 ? -10.917 -4.536 6.909 1.00 96.75 88 ILE A N 1
ATOM 660 C CA . ILE A 1 88 ? -9.471 -4.663 6.715 1.00 96.75 88 ILE A CA 1
ATOM 661 C C . ILE A 1 88 ? -8.930 -5.801 7.564 1.00 96.75 88 ILE A C 1
ATOM 663 O O . ILE A 1 88 ? -9.451 -6.080 8.645 1.00 96.75 88 ILE A O 1
ATOM 667 N N . ASN A 1 89 ? -7.864 -6.417 7.076 1.00 95.50 89 ASN A N 1
ATOM 668 C CA . ASN A 1 89 ? -7.056 -7.379 7.799 1.00 95.50 89 ASN A CA 1
ATOM 669 C C . ASN A 1 89 ? -5.607 -6.883 7.782 1.00 95.50 89 ASN A C 1
ATOM 671 O O . ASN A 1 89 ? -5.010 -6.773 6.716 1.00 95.50 89 ASN A O 1
ATOM 675 N N . GLY A 1 90 ? -5.056 -6.547 8.950 1.00 93.88 90 GLY A N 1
ATOM 676 C CA . GLY A 1 90 ? -3.667 -6.087 9.081 1.00 93.88 90 GLY A CA 1
ATOM 677 C C . GLY A 1 90 ? -2.646 -7.219 9.209 1.00 93.88 90 GLY A C 1
ATOM 678 O O . GLY A 1 90 ? -1.453 -6.946 9.343 1.00 93.88 90 GLY A O 1
ATOM 679 N N . ALA A 1 91 ? -3.097 -8.476 9.210 1.00 92.75 91 ALA A N 1
ATOM 680 C CA . ALA A 1 91 ? -2.241 -9.621 9.459 1.00 92.75 91 ALA A CA 1
ATOM 681 C C . ALA A 1 91 ? -1.125 -9.726 8.411 1.00 92.75 91 ALA A C 1
ATOM 683 O O . ALA A 1 91 ? -1.366 -9.774 7.205 1.00 92.75 91 ALA A O 1
ATOM 684 N N . THR A 1 92 ? 0.114 -9.747 8.894 1.00 91.00 92 THR A N 1
ATOM 685 C CA . THR A 1 92 ? 1.318 -9.766 8.064 1.00 91.00 92 THR A CA 1
ATOM 686 C C . THR A 1 92 ? 2.252 -10.856 8.555 1.00 91.00 92 THR A C 1
ATOM 688 O O . THR A 1 92 ? 2.521 -10.951 9.75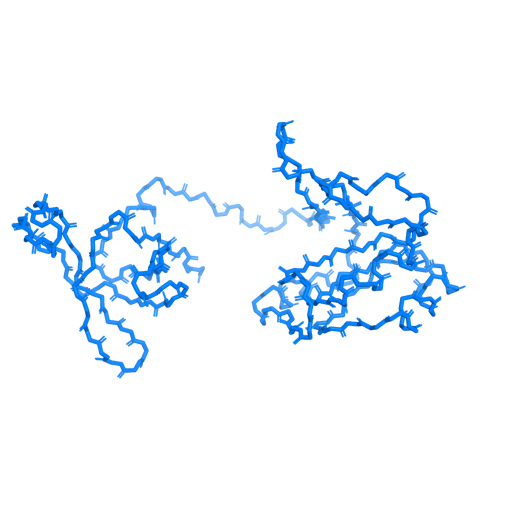1 1.00 91.00 92 THR A O 1
ATOM 691 N N . GLN A 1 93 ? 2.767 -11.658 7.624 1.00 89.75 93 GLN A N 1
ATOM 692 C CA . GLN A 1 93 ? 3.781 -12.675 7.880 1.00 89.75 93 GLN A CA 1
ATOM 693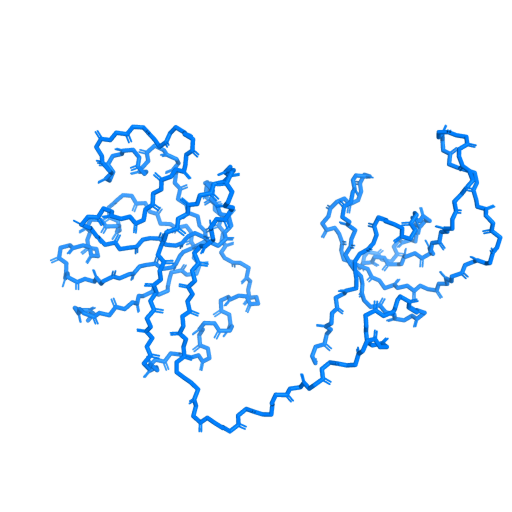 C C . GLN A 1 93 ? 4.720 -12.761 6.678 1.00 89.75 93 GLN A C 1
ATOM 695 O O . GLN A 1 93 ? 4.287 -13.046 5.564 1.00 89.75 93 GLN A O 1
ATOM 700 N N . ILE A 1 94 ? 6.016 -12.530 6.890 1.00 83.56 94 ILE A N 1
ATOM 701 C CA . ILE A 1 94 ? 6.998 -12.428 5.792 1.00 83.56 94 ILE A CA 1
ATOM 702 C C . ILE A 1 94 ? 7.807 -13.712 5.532 1.00 83.56 94 ILE A C 1
ATOM 704 O O . ILE A 1 94 ? 8.544 -13.781 4.549 1.00 83.56 94 ILE A O 1
ATOM 708 N N . ARG A 1 95 ? 7.695 -14.748 6.380 1.00 81.56 95 ARG A N 1
ATOM 709 C CA . ARG A 1 95 ? 8.362 -16.057 6.201 1.00 81.56 95 ARG A CA 1
ATOM 710 C C . ARG A 1 95 ? 7.389 -17.217 6.436 1.00 81.56 95 ARG A C 1
ATOM 712 O O . ARG A 1 95 ? 6.450 -17.074 7.204 1.00 81.56 95 ARG A O 1
ATOM 719 N N . ALA A 1 96 ? 7.650 -18.362 5.797 1.00 72.19 96 ALA A N 1
ATOM 720 C CA . ALA A 1 96 ? 6.936 -19.635 5.989 1.00 72.19 96 ALA A CA 1
ATOM 721 C C . ALA A 1 96 ? 5.395 -19.522 5.962 1.00 72.19 96 ALA A C 1
ATOM 723 O O . ALA A 1 96 ? 4.745 -19.688 6.984 1.00 72.19 96 ALA A O 1
ATOM 724 N N . GLY A 1 97 ? 4.817 -19.255 4.786 1.00 82.12 97 GLY A N 1
ATOM 725 C CA . GLY A 1 97 ? 3.377 -18.997 4.634 1.00 82.12 97 GLY A CA 1
ATOM 726 C C . GLY A 1 97 ? 3.091 -17.500 4.652 1.00 82.12 97 GLY A C 1
ATOM 727 O O . GLY A 1 97 ? 2.594 -16.968 5.636 1.00 82.12 97 GLY A O 1
ATOM 728 N N . VAL A 1 98 ? 3.490 -16.814 3.574 1.00 88.62 98 VAL A N 1
ATOM 729 C CA . VAL A 1 98 ? 3.411 -15.350 3.491 1.00 88.62 98 VAL A CA 1
ATOM 730 C C . VAL A 1 98 ? 1.959 -14.894 3.595 1.00 88.62 98 VAL A C 1
ATOM 732 O O . VAL A 1 98 ? 1.137 -15.285 2.768 1.00 88.62 98 VAL A O 1
ATOM 735 N N . LEU A 1 99 ? 1.680 -14.023 4.560 1.00 90.38 99 LEU A N 1
ATOM 736 C CA . LEU A 1 99 ? 0.396 -13.351 4.721 1.00 90.38 99 LEU A CA 1
ATOM 737 C C . LEU A 1 99 ? 0.598 -11.857 4.485 1.00 90.38 99 LEU A C 1
ATOM 739 O O . LEU A 1 99 ? 1.562 -11.270 4.984 1.00 90.38 99 LEU A O 1
ATOM 743 N N . ARG A 1 100 ? -0.284 -11.259 3.688 1.00 91.75 100 ARG A N 1
ATOM 744 C CA . ARG A 1 100 ? -0.258 -9.831 3.374 1.00 91.75 100 ARG A CA 1
ATOM 745 C C . ARG A 1 100 ? -1.512 -9.169 3.938 1.00 91.75 100 ARG A C 1
ATOM 747 O O . ARG A 1 100 ? -2.552 -9.823 3.948 1.00 91.75 100 ARG A O 1
ATOM 754 N N . PRO A 1 101 ? -1.430 -7.888 4.330 1.00 93.94 101 PRO A N 1
ATOM 755 C CA . PRO A 1 101 ? -2.611 -7.114 4.661 1.00 93.94 101 PRO A CA 1
ATOM 756 C C . PRO A 1 101 ? -3.599 -7.055 3.498 1.00 93.94 101 PRO A C 1
ATOM 758 O O . PRO A 1 101 ? -3.204 -6.992 2.332 1.00 93.94 101 PRO A O 1
ATOM 761 N N . GLU A 1 102 ? -4.884 -7.004 3.828 1.00 95.56 102 GLU A N 1
ATOM 762 C CA . GLU A 1 102 ? -5.977 -6.975 2.860 1.00 95.56 102 GLU A CA 1
ATOM 763 C C . GLU A 1 102 ? -6.979 -5.873 3.209 1.00 95.56 102 GLU A C 1
ATOM 765 O O . GLU A 1 102 ? -7.280 -5.615 4.378 1.00 95.56 102 GLU A O 1
ATOM 770 N N . ILE A 1 103 ? -7.518 -5.228 2.174 1.00 96.56 103 ILE A N 1
ATOM 771 C CA . ILE A 1 103 ? -8.586 -4.231 2.277 1.00 96.56 103 ILE A CA 1
ATOM 772 C C . ILE A 1 103 ? -9.746 -4.726 1.416 1.00 96.56 103 ILE A C 1
ATOM 774 O O . ILE A 1 103 ? -9.641 -4.784 0.192 1.00 96.56 103 ILE A O 1
ATOM 778 N N . PHE A 1 104 ? -10.862 -5.067 2.052 1.00 95.38 104 PHE A N 1
ATOM 779 C CA . PHE A 1 104 ? -12.070 -5.542 1.390 1.00 95.38 104 PHE A CA 1
ATOM 780 C C . PHE A 1 104 ? -13.078 -4.410 1.308 1.00 95.38 104 PHE A C 1
ATOM 782 O O . PHE A 1 104 ? -13.631 -3.980 2.318 1.00 95.38 104 PHE A O 1
ATOM 789 N N . ILE A 1 105 ? -13.338 -3.936 0.097 1.00 94.25 105 ILE A N 1
ATOM 790 C CA . ILE A 1 105 ? -14.309 -2.877 -0.162 1.00 94.25 105 ILE A CA 1
ATOM 791 C C . ILE A 1 105 ? -15.533 -3.518 -0.800 1.00 94.25 105 ILE A C 1
ATOM 793 O O . ILE A 1 105 ? -15.424 -4.220 -1.807 1.00 94.25 105 ILE A O 1
ATOM 797 N N . LYS A 1 106 ? -16.709 -3.269 -0.226 1.00 91.31 106 LYS A N 1
ATOM 798 C CA . LYS A 1 106 ? -17.966 -3.747 -0.794 1.00 91.31 106 LYS A CA 1
ATOM 799 C C . LYS A 1 106 ? -18.155 -3.171 -2.197 1.00 91.31 106 LYS A C 1
ATOM 801 O O . LYS A 1 106 ? -18.116 -1.958 -2.400 1.00 91.31 106 LYS A O 1
ATOM 806 N N . SER A 1 107 ? -18.374 -4.064 -3.155 1.00 84.12 107 SER A N 1
ATOM 807 C CA . SER A 1 107 ? -18.758 -3.713 -4.517 1.00 84.12 107 SER A CA 1
ATOM 808 C C . SER A 1 107 ? -20.277 -3.737 -4.643 1.00 84.12 107 SER A C 1
ATOM 810 O O . SER A 1 107 ? -20.926 -4.647 -4.130 1.00 84.12 107 SER A O 1
ATOM 812 N N . ASP A 1 108 ? -20.837 -2.779 -5.377 1.00 80.06 108 ASP A N 1
ATOM 813 C CA . ASP A 1 108 ? -22.272 -2.724 -5.682 1.00 80.06 108 ASP A CA 1
ATOM 814 C C . ASP A 1 108 ? -22.658 -3.660 -6.847 1.00 80.06 108 ASP A C 1
ATOM 816 O O . ASP A 1 108 ? -23.765 -3.591 -7.373 1.00 80.06 108 ASP A O 1
ATOM 820 N N . GLY A 1 109 ? -21.735 -4.525 -7.294 1.00 67.00 109 GLY A N 1
ATOM 821 C CA . GLY A 1 109 ? -21.969 -5.500 -8.367 1.00 67.00 109 GLY A CA 1
ATOM 822 C C . GLY A 1 109 ? -22.051 -4.899 -9.775 1.00 67.00 109 GLY A C 1
ATOM 823 O O . GLY A 1 109 ? -22.255 -5.632 -10.736 1.00 67.00 109 GLY A O 1
ATOM 824 N N . SER A 1 110 ? -21.867 -3.584 -9.916 1.00 61.12 110 SER A N 1
ATOM 825 C CA . SER A 1 110 ? -21.899 -2.858 -11.194 1.00 61.12 110 SER A CA 1
ATOM 826 C C . SER A 1 110 ? -20.539 -2.761 -11.892 1.00 61.12 110 SER A C 1
ATOM 828 O O . SER A 1 110 ? -20.462 -2.331 -13.043 1.00 61.12 110 SER A O 1
ATOM 830 N N . GLY A 1 111 ? -19.457 -3.163 -11.220 1.00 58.09 111 GLY A N 1
ATOM 831 C CA . GLY A 1 111 ? -18.139 -3.247 -11.834 1.00 58.09 111 GLY A CA 1
ATOM 832 C C . GLY A 1 111 ? -18.091 -4.420 -12.804 1.00 58.09 111 GLY A C 1
ATOM 833 O O . GLY A 1 111 ? -18.228 -5.568 -12.383 1.00 58.09 111 GLY A O 1
ATOM 834 N N . GLN A 1 112 ? -17.868 -4.153 -14.093 1.00 54.59 112 GLN A N 1
ATOM 835 C CA . GLN A 1 112 ? -17.439 -5.207 -15.008 1.00 54.59 112 GLN A CA 1
ATOM 836 C C . GLN A 1 112 ? -16.166 -5.824 -14.426 1.00 54.59 112 GLN A C 1
ATOM 838 O O . GLN A 1 112 ? -15.145 -5.147 -14.296 1.00 54.59 112 GLN A O 1
ATOM 843 N N . SER A 1 113 ? -16.220 -7.105 -14.060 1.00 55.16 113 SER A N 1
ATOM 844 C CA . SER A 1 113 ? -14.998 -7.882 -13.907 1.00 55.16 113 SER A CA 1
ATOM 845 C C . SER A 1 113 ? -14.347 -7.884 -15.285 1.00 55.16 113 SER A C 1
ATOM 847 O O . SER A 1 113 ? -14.842 -8.538 -16.202 1.00 55.16 113 SER A O 1
ATOM 849 N N . LYS A 1 114 ? -13.300 -7.072 -15.473 1.00 58.66 114 LYS A N 1
ATOM 850 C CA . LYS A 1 114 ? -12.473 -7.187 -16.669 1.00 58.66 114 LYS A CA 1
ATOM 851 C C . LYS A 1 114 ? -11.852 -8.574 -16.599 1.00 58.66 114 LYS A C 1
ATOM 853 O O . LYS A 1 114 ? -10.993 -8.838 -15.762 1.00 58.66 114 LYS A O 1
ATOM 858 N N . THR A 1 115 ? -12.360 -9.481 -17.422 1.00 59.84 115 THR A N 1
ATOM 859 C CA . THR A 1 115 ? -11.730 -10.777 -17.615 1.00 59.84 115 THR A CA 1
ATOM 860 C C . THR A 1 115 ? -10.437 -10.504 -18.361 1.00 59.84 115 THR A C 1
ATOM 862 O O . THR A 1 115 ? -10.464 -10.231 -19.558 1.00 59.84 115 THR A O 1
ATOM 865 N N . PHE A 1 116 ? -9.324 -10.499 -17.635 1.00 64.19 116 PHE A N 1
ATOM 866 C CA . PHE A 1 116 ? -8.012 -10.483 -18.259 1.00 64.19 116 PHE A CA 1
ATOM 867 C C . PHE A 1 116 ? -7.851 -11.789 -19.026 1.00 64.19 116 PHE A C 1
ATOM 869 O O . PHE A 1 116 ? -8.100 -12.870 -18.482 1.00 64.19 116 PHE A O 1
ATOM 876 N N . LYS A 1 117 ? -7.479 -11.690 -20.296 1.00 71.44 117 LYS A N 1
ATOM 877 C CA . LYS A 1 117 ? -7.058 -12.853 -21.068 1.00 71.44 117 LYS A CA 1
ATOM 878 C C . LYS A 1 117 ? -5.584 -13.092 -20.788 1.00 71.44 117 LYS A C 1
ATOM 880 O O . LYS A 1 117 ? -4.840 -12.149 -20.538 1.00 71.44 117 LYS A O 1
ATOM 885 N N . GLU A 1 118 ? -5.139 -14.342 -20.860 1.00 69.62 118 GLU A N 1
ATOM 886 C CA . GLU A 1 118 ? -3.705 -14.650 -20.747 1.00 69.62 118 GLU A CA 1
ATOM 887 C C . GLU A 1 118 ? -2.878 -13.873 -21.784 1.00 69.62 118 GLU A C 1
ATOM 889 O O . GLU A 1 118 ? -1.749 -13.476 -21.504 1.00 69.62 118 GLU A O 1
ATOM 894 N N . GLU A 1 119 ? -3.475 -13.575 -22.942 1.00 72.94 119 GLU A N 1
ATOM 895 C CA . GLU A 1 119 ? -2.898 -12.720 -23.981 1.00 72.94 119 GLU A CA 1
ATOM 896 C C . GLU A 1 119 ? -2.530 -11.312 -23.481 1.00 72.94 119 GLU A C 1
ATOM 898 O O . GLU A 1 119 ? -1.526 -10.764 -23.930 1.00 72.94 119 GLU A O 1
ATOM 903 N N . ASP A 1 120 ? -3.280 -10.744 -22.528 1.00 72.44 120 ASP A N 1
ATOM 904 C CA . ASP A 1 120 ? -3.020 -9.403 -21.983 1.00 72.44 120 ASP A CA 1
ATOM 905 C C . ASP A 1 120 ? -1.713 -9.358 -21.169 1.00 72.44 120 ASP A C 1
ATOM 907 O O . ASP A 1 120 ? -1.109 -8.299 -21.000 1.00 72.44 120 ASP A O 1
ATOM 911 N N . LEU A 1 121 ? -1.258 -10.513 -20.669 1.00 75.50 121 LEU A N 1
ATOM 912 C CA . LEU A 1 121 ? -0.015 -10.659 -19.907 1.00 75.50 121 LEU A CA 1
ATOM 913 C C . LEU A 1 121 ? 1.202 -10.913 -20.807 1.00 75.50 121 LEU A C 1
ATOM 915 O O . LEU A 1 121 ? 2.338 -10.923 -20.323 1.00 75.50 121 LEU A O 1
ATOM 919 N N . VAL A 1 122 ? 0.992 -11.133 -22.107 1.00 84.06 122 VAL A N 1
ATOM 920 C CA . VAL A 1 122 ? 2.079 -11.369 -23.055 1.00 84.06 122 VAL A CA 1
ATOM 921 C C . VAL A 1 122 ? 2.767 -10.047 -23.371 1.00 84.06 122 VAL A C 1
ATOM 923 O O . VAL A 1 122 ? 2.157 -9.076 -23.806 1.00 84.06 122 VAL A O 1
ATOM 926 N N . ILE A 1 123 ? 4.084 -10.027 -23.186 1.00 86.75 123 ILE A N 1
ATOM 927 C CA . ILE A 1 123 ? 4.924 -8.899 -23.577 1.00 86.75 123 ILE A CA 1
ATOM 928 C C . ILE A 1 123 ? 4.899 -8.757 -25.109 1.00 86.75 123 ILE A C 1
ATOM 930 O O . ILE A 1 123 ? 5.426 -9.620 -25.817 1.00 86.75 123 ILE A O 1
ATOM 934 N N . SER A 1 124 ? 4.351 -7.649 -25.611 1.00 90.19 124 SER A N 1
ATOM 935 C CA . SER A 1 124 ? 4.329 -7.286 -27.030 1.00 90.19 124 SER A CA 1
ATOM 936 C C . SER A 1 124 ? 4.910 -5.889 -27.263 1.00 90.19 124 SER A C 1
ATOM 938 O O . SER A 1 124 ? 5.140 -5.113 -26.333 1.00 90.19 124 SER A O 1
ATOM 940 N N . GLU A 1 125 ? 5.151 -5.540 -28.525 1.00 91.94 125 GLU A N 1
ATOM 941 C CA . GLU A 1 125 ? 5.447 -4.150 -28.872 1.00 91.94 125 GLU A CA 1
ATOM 942 C C . GLU A 1 125 ? 4.289 -3.246 -28.438 1.00 91.94 125 GLU A C 1
ATOM 944 O O . GLU A 1 125 ? 3.114 -3.605 -28.533 1.00 91.94 125 GLU A O 1
ATOM 949 N N . GLY A 1 126 ? 4.629 -2.084 -27.891 1.00 90.88 126 GLY A N 1
ATOM 950 C CA . GLY A 1 126 ? 3.672 -1.143 -27.332 1.00 90.88 126 GLY A CA 1
ATOM 951 C C . GLY A 1 126 ? 3.197 -1.438 -25.907 1.00 90.88 126 GLY A C 1
ATOM 952 O O . GLY A 1 126 ? 2.610 -0.531 -25.312 1.00 90.88 126 GLY A O 1
ATOM 953 N N . SER A 1 127 ? 3.477 -2.617 -25.336 1.00 91.50 127 SER A N 1
ATOM 954 C CA . SER A 1 127 ? 3.150 -2.919 -23.936 1.00 91.50 127 SER A CA 1
ATOM 955 C C . SER A 1 127 ? 3.833 -1.931 -22.989 1.00 91.50 127 SER A C 1
ATOM 957 O O . SER A 1 127 ? 5.012 -1.601 -23.160 1.00 91.50 127 SER A O 1
ATOM 959 N N . ILE A 1 128 ? 3.093 -1.484 -21.972 1.00 93.00 128 ILE A N 1
ATOM 960 C CA . ILE A 1 128 ? 3.662 -0.761 -20.833 1.00 93.00 128 ILE A CA 1
ATOM 961 C C . ILE A 1 128 ? 4.243 -1.793 -19.877 1.00 93.00 128 ILE A C 1
ATOM 963 O O . ILE A 1 128 ? 3.583 -2.775 -19.541 1.00 93.00 128 ILE A O 1
ATOM 967 N N . ILE A 1 129 ? 5.482 -1.581 -19.453 1.00 94.06 129 ILE A N 1
ATOM 968 C CA . ILE A 1 129 ? 6.206 -2.505 -18.588 1.00 94.06 129 ILE A CA 1
ATOM 969 C C . ILE A 1 129 ? 6.801 -1.783 -17.384 1.00 94.06 129 ILE A C 1
ATOM 971 O O . ILE A 1 129 ? 6.999 -0.566 -17.406 1.00 94.06 129 ILE A O 1
ATOM 975 N N . ARG A 1 130 ? 7.120 -2.549 -16.341 1.00 94.19 130 ARG A N 1
ATOM 976 C CA . ARG A 1 130 ? 8.015 -2.141 -15.257 1.00 94.19 130 ARG A CA 1
ATOM 977 C C . ARG A 1 130 ? 9.262 -3.005 -15.285 1.00 94.19 130 ARG A C 1
ATOM 979 O O . ARG A 1 130 ? 9.188 -4.213 -15.510 1.00 94.19 130 ARG A O 1
ATOM 986 N N . VAL A 1 131 ? 10.408 -2.394 -15.028 1.00 94.94 131 VAL A N 1
ATOM 987 C CA . VAL A 1 131 ? 11.655 -3.129 -14.848 1.00 94.94 131 VAL A CA 1
ATOM 988 C C . VAL A 1 131 ? 11.739 -3.642 -13.409 1.00 94.94 131 VAL A C 1
ATOM 990 O O . VAL A 1 131 ? 11.658 -2.871 -12.456 1.00 94.94 131 VAL A O 1
ATOM 993 N N . ILE A 1 132 ? 11.908 -4.951 -13.241 1.00 94.94 132 ILE A N 1
ATOM 994 C CA . ILE A 1 132 ? 11.894 -5.632 -11.932 1.00 94.94 132 ILE A CA 1
ATOM 995 C C . ILE A 1 132 ? 13.287 -6.033 -11.439 1.00 94.94 132 ILE A C 1
ATOM 997 O O . ILE A 1 132 ? 13.413 -6.759 -10.453 1.00 94.94 132 ILE A O 1
ATOM 1001 N N . ARG A 1 133 ? 14.353 -5.591 -12.117 1.00 92.38 133 ARG A N 1
ATOM 1002 C CA . ARG A 1 133 ? 15.746 -5.809 -11.698 1.00 92.38 133 ARG A CA 1
ATOM 1003 C C . ARG A 1 133 ? 16.608 -4.579 -11.942 1.00 92.38 133 ARG A C 1
ATOM 1005 O O . ARG A 1 133 ? 16.326 -3.779 -12.825 1.00 92.38 133 ARG A O 1
ATOM 1012 N N . GLU A 1 134 ? 17.685 -4.471 -11.179 1.00 89.31 134 GLU A N 1
ATOM 1013 C CA . GLU A 1 134 ? 18.749 -3.497 -11.431 1.00 89.31 134 GLU A CA 1
ATOM 1014 C C . GLU A 1 134 ? 19.309 -3.622 -12.866 1.00 89.31 134 GLU A C 1
ATOM 1016 O O . GLU A 1 134 ? 19.255 -4.713 -13.449 1.00 89.31 134 GLU A O 1
ATOM 1021 N N . PRO A 1 135 ? 19.845 -2.537 -13.457 1.00 90.31 135 PRO A N 1
ATOM 1022 C CA . PRO A 1 135 ? 20.061 -1.207 -12.864 1.00 90.31 135 PRO A CA 1
ATOM 1023 C C . PRO A 1 135 ? 18.860 -0.250 -12.983 1.00 90.31 135 PRO A C 1
ATOM 1025 O O . PRO A 1 135 ? 18.939 0.905 -12.578 1.00 90.31 135 PRO A O 1
ATOM 1028 N N . TYR A 1 136 ? 17.758 -0.695 -13.593 1.00 92.12 136 TYR A N 1
ATOM 1029 C CA . TYR A 1 136 ? 16.597 0.156 -13.884 1.00 92.12 136 TYR A CA 1
ATOM 1030 C C . TYR A 1 136 ? 15.398 -0.175 -12.988 1.00 92.12 136 TYR A C 1
ATOM 1032 O O . TYR A 1 136 ? 14.261 0.084 -13.373 1.00 92.12 136 TYR A O 1
ATOM 1040 N N . PHE A 1 137 ? 15.630 -0.784 -11.819 1.00 90.38 137 PHE A N 1
ATOM 1041 C CA . PHE A 1 137 ? 14.569 -1.310 -10.960 1.00 90.38 137 PHE A CA 1
ATOM 1042 C C . PHE A 1 137 ? 13.486 -0.258 -10.676 1.00 90.38 137 PHE A C 1
ATOM 1044 O O . PHE A 1 137 ? 13.773 0.878 -10.306 1.00 90.38 137 PHE A O 1
ATOM 1051 N N . GLY A 1 138 ? 12.225 -0.643 -10.866 1.00 87.44 138 GLY A N 1
ATOM 1052 C CA . GLY A 1 138 ? 11.056 0.202 -10.642 1.00 87.44 138 GLY A CA 1
ATOM 1053 C C . GLY A 1 138 ? 10.716 1.168 -11.781 1.00 87.44 138 GLY A C 1
ATOM 1054 O O . GLY A 1 138 ? 9.599 1.684 -11.789 1.00 87.44 138 GLY A O 1
ATOM 1055 N N . GLN A 1 139 ? 11.605 1.392 -12.756 1.00 92.31 139 GLN A N 1
ATOM 1056 C CA . GLN A 1 139 ? 11.322 2.295 -13.874 1.00 92.31 139 GLN A CA 1
ATOM 1057 C C . GLN A 1 139 ? 10.220 1.737 -14.782 1.00 92.31 139 GLN A C 1
ATOM 1059 O O . GLN A 1 139 ? 10.157 0.532 -15.049 1.00 92.31 139 GLN A O 1
ATOM 1064 N N . ILE A 1 140 ? 9.357 2.633 -15.265 1.00 93.75 140 ILE A N 1
ATOM 1065 C CA . ILE A 1 140 ? 8.240 2.319 -16.159 1.00 93.75 140 ILE A CA 1
ATOM 1066 C C . ILE A 1 140 ? 8.589 2.790 -17.564 1.00 93.75 140 ILE A C 1
ATOM 1068 O O . ILE A 1 140 ? 9.037 3.918 -17.758 1.00 93.75 140 ILE A O 1
ATOM 1072 N N . GLY A 1 141 ? 8.359 1.930 -18.548 1.00 94.62 141 GLY A N 1
ATOM 1073 C CA . GLY A 1 141 ? 8.625 2.239 -19.944 1.00 94.62 141 GLY A CA 1
ATOM 1074 C C . GLY A 1 141 ? 7.661 1.536 -20.885 1.00 94.62 141 GLY A C 1
ATOM 1075 O O . GLY A 1 141 ? 6.801 0.754 -20.474 1.00 94.62 141 GLY A O 1
ATOM 1076 N N . LYS A 1 142 ? 7.816 1.823 -22.173 1.00 95.81 142 LYS A N 1
ATOM 1077 C CA . LYS A 1 142 ? 7.051 1.215 -23.258 1.00 95.81 142 LYS A CA 1
ATOM 1078 C C . LYS A 1 142 ? 7.976 0.398 -24.145 1.00 95.81 1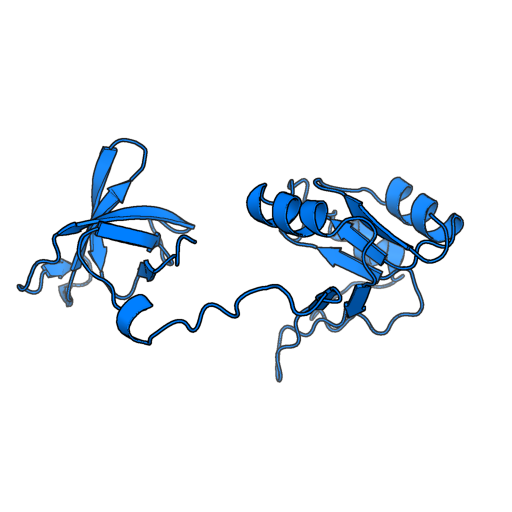42 LYS A C 1
ATOM 1080 O O . LYS A 1 142 ? 9.060 0.861 -24.498 1.00 95.81 142 LYS A O 1
ATOM 1085 N N . ILE A 1 143 ? 7.545 -0.796 -24.538 1.00 95.19 143 ILE A N 1
ATOM 1086 C CA . ILE A 1 143 ? 8.312 -1.606 -25.487 1.00 95.19 143 ILE A CA 1
ATOM 1087 C C . ILE A 1 143 ? 8.234 -0.996 -26.880 1.00 95.19 143 ILE A C 1
ATOM 1089 O O . ILE A 1 143 ? 7.147 -0.806 -27.427 1.00 95.19 143 ILE A O 1
ATOM 1093 N N . VAL A 1 144 ? 9.405 -0.716 -27.443 1.00 96.12 144 VAL A N 1
ATOM 1094 C CA . VAL A 1 144 ? 9.580 -0.217 -28.808 1.00 96.12 144 VAL A CA 1
ATOM 1095 C C . VAL A 1 144 ? 9.756 -1.376 -29.776 1.00 96.12 144 VAL A C 1
ATOM 1097 O O . VAL A 1 144 ? 9.132 -1.374 -30.830 1.00 96.12 144 VAL A O 1
ATOM 1100 N N . SER A 1 145 ? 10.585 -2.359 -29.419 1.00 95.12 145 SER A N 1
ATOM 1101 C CA . SER A 1 145 ? 10.863 -3.515 -30.267 1.00 95.12 145 SER A CA 1
ATOM 1102 C C . SER A 1 145 ? 11.196 -4.762 -29.448 1.00 95.12 145 SER A C 1
ATOM 1104 O O . SER A 1 145 ? 11.672 -4.689 -28.308 1.00 95.12 145 SER A O 1
ATOM 1106 N N . LEU A 1 146 ? 10.945 -5.932 -30.040 1.00 92.69 146 LEU A N 1
ATOM 1107 C CA . LEU A 1 146 ? 11.251 -7.244 -29.462 1.00 92.69 146 LEU A CA 1
ATOM 1108 C C . LEU A 1 146 ? 12.198 -8.035 -30.380 1.00 92.69 146 LEU A C 1
ATOM 1110 O O . LEU A 1 146 ? 11.743 -8.969 -31.048 1.00 92.69 146 LEU A O 1
ATOM 1114 N N . PRO A 1 147 ? 13.512 -7.720 -30.393 1.00 90.38 147 PRO A N 1
ATOM 1115 C CA . PRO A 1 147 ? 14.486 -8.397 -31.249 1.00 90.38 147 PRO A CA 1
ATOM 1116 C C . PRO A 1 147 ? 14.404 -9.923 -31.133 1.00 90.38 147 PRO A C 1
ATOM 1118 O O . PRO A 1 147 ? 14.291 -10.464 -30.027 1.00 90.38 147 PRO A O 1
ATOM 1121 N N . TYR A 1 148 ? 14.416 -10.608 -32.280 1.00 83.88 148 TYR A N 1
ATOM 1122 C CA . TYR A 1 148 ? 14.353 -12.073 -32.344 1.00 83.88 148 TYR A CA 1
ATOM 1123 C C . TYR A 1 148 ? 15.677 -12.720 -31.925 1.00 83.88 148 TYR A C 1
ATOM 1125 O O . TYR A 1 148 ? 15.679 -13.736 -31.226 1.00 83.88 148 TYR A O 1
ATOM 1133 N N . GLU A 1 149 ? 16.787 -12.108 -32.339 1.00 84.75 149 GLU A N 1
ATOM 1134 C CA . GLU A 1 149 ? 18.133 -12.571 -32.025 1.00 84.75 149 GLU A CA 1
ATOM 1135 C C . GLU A 1 149 ? 18.431 -12.456 -30.527 1.00 84.75 149 GLU A C 1
ATOM 1137 O O . GLU A 1 149 ? 17.956 -11.553 -29.833 1.00 84.75 149 GLU A O 1
ATOM 1142 N N . LEU A 1 150 ? 19.223 -13.404 -30.027 1.00 85.38 150 LEU A N 1
ATOM 1143 C CA . LEU A 1 150 ? 19.716 -13.355 -28.657 1.00 85.38 150 LEU A CA 1
ATOM 1144 C C . LEU A 1 150 ? 20.839 -12.327 -28.558 1.00 85.38 150 LEU A C 1
ATOM 1146 O O . LEU A 1 150 ? 21.759 -12.343 -29.375 1.00 85.38 150 LEU A O 1
ATOM 1150 N N . ASP A 1 151 ? 20.797 -11.511 -27.512 1.00 84.44 151 ASP A N 1
ATOM 1151 C CA . ASP A 1 151 ? 21.854 -10.550 -27.216 1.00 84.44 151 ASP A CA 1
ATOM 1152 C C . ASP A 1 151 ? 22.768 -11.087 -26.111 1.00 84.44 151 ASP A C 1
ATOM 1154 O O . ASP A 1 151 ? 22.315 -11.811 -25.213 1.00 84.44 151 ASP A O 1
ATOM 1158 N N . GLN A 1 152 ? 24.058 -10.767 -26.191 1.00 86.62 152 GLN A N 1
ATOM 1159 C CA . GLN A 1 152 ? 25.049 -11.185 -25.207 1.00 86.62 152 GLN A CA 1
ATOM 1160 C C . GLN A 1 152 ? 25.124 -10.143 -24.094 1.00 86.62 152 GLN A C 1
ATOM 1162 O O . GLN A 1 152 ? 25.527 -9.004 -24.305 1.00 86.62 152 GLN A O 1
ATOM 1167 N N . MET A 1 153 ? 24.745 -10.556 -22.889 1.00 81.69 153 MET A N 1
ATOM 1168 C CA . MET A 1 153 ? 24.845 -9.718 -21.696 1.00 81.69 153 MET A CA 1
ATOM 1169 C C . MET A 1 153 ? 26.300 -9.581 -21.235 1.00 81.69 153 MET A C 1
ATOM 1171 O O . MET A 1 153 ? 27.161 -10.368 -21.625 1.00 81.69 153 MET A O 1
ATOM 1175 N N . GLU A 1 154 ? 26.559 -8.646 -20.319 1.00 77.88 154 GLU A N 1
ATOM 1176 C CA . GLU A 1 154 ? 27.860 -8.519 -19.637 1.00 77.88 154 GLU A CA 1
ATOM 1177 C C . GLU A 1 154 ? 28.286 -9.820 -18.937 1.00 77.88 154 GLU A C 1
ATOM 1179 O O . GLU A 1 154 ? 29.470 -10.124 -18.846 1.00 77.88 154 GLU A O 1
ATOM 1184 N N . SER A 1 155 ? 27.317 -10.633 -18.505 1.00 77.62 155 SER A N 1
ATOM 1185 C CA . SER A 1 155 ? 27.540 -11.972 -17.946 1.00 77.62 155 SER A CA 1
ATOM 1186 C C . SER A 1 155 ? 27.852 -13.046 -18.999 1.00 77.62 155 SER A C 1
ATOM 1188 O O . SER A 1 155 ? 27.726 -14.236 -18.714 1.00 77.62 155 SER A O 1
ATOM 1190 N N . GLU A 1 156 ? 28.129 -12.645 -20.242 1.00 83.19 156 GLU A N 1
ATOM 1191 C CA . GLU A 1 156 ? 28.333 -13.481 -21.435 1.00 83.19 156 GLU A CA 1
ATOM 1192 C C . GLU A 1 156 ? 27.149 -14.391 -21.807 1.00 83.19 156 GLU A C 1
ATOM 1194 O O . GLU A 1 156 ? 27.203 -15.176 -22.755 1.00 83.19 156 GLU A O 1
ATOM 1199 N N . THR A 1 157 ? 26.036 -14.271 -21.088 1.00 84.44 157 THR A N 1
ATOM 1200 C CA . THR A 1 157 ? 24.845 -15.085 -21.304 1.00 84.44 157 THR A CA 1
ATOM 1201 C C . THR A 1 157 ? 24.045 -14.529 -22.474 1.00 84.44 157 THR A C 1
ATOM 1203 O O . THR A 1 157 ? 23.779 -13.329 -22.538 1.00 84.44 157 THR A O 1
ATOM 1206 N N . LYS A 1 158 ? 23.619 -15.413 -23.378 1.00 89.31 158 LYS A N 1
ATOM 1207 C CA . LYS A 1 158 ? 22.750 -15.061 -24.503 1.00 89.31 158 LYS A CA 1
ATOM 1208 C C . LYS A 1 158 ? 21.289 -15.130 -24.082 1.00 89.31 158 LYS A C 1
ATOM 1210 O O . LYS A 1 158 ? 20.801 -16.207 -23.738 1.00 89.31 158 LYS A O 1
ATOM 1215 N N . VAL A 1 159 ? 20.585 -14.003 -24.114 1.00 91.62 159 VAL A N 1
ATOM 1216 C CA . VAL A 1 159 ? 19.185 -13.914 -23.670 1.00 91.62 159 VAL A CA 1
ATOM 1217 C C . VAL A 1 159 ? 18.325 -13.141 -24.661 1.00 91.62 159 VAL A C 1
ATOM 1219 O O . VAL A 1 159 ? 18.813 -12.349 -25.462 1.00 91.62 159 VAL A O 1
ATOM 1222 N N . ARG A 1 160 ? 17.009 -13.365 -24.595 1.00 92.62 160 ARG A N 1
ATOM 1223 C CA . ARG A 1 160 ? 16.042 -12.552 -25.337 1.00 92.62 160 ARG A CA 1
ATOM 1224 C C . ARG A 1 160 ? 15.894 -11.195 -24.664 1.00 92.62 160 ARG A C 1
ATOM 1226 O O . ARG A 1 160 ? 15.638 -11.123 -23.459 1.00 92.62 160 ARG A O 1
ATOM 1233 N N . VAL A 1 161 ? 15.973 -10.141 -25.462 1.00 94.19 161 VAL A N 1
ATOM 1234 C CA . VAL A 1 161 ? 15.886 -8.755 -24.997 1.00 94.19 161 VAL A CA 1
ATOM 1235 C C . VAL A 1 161 ? 14.651 -8.046 -25.539 1.00 94.19 161 VAL A C 1
ATOM 1237 O O . VAL A 1 161 ? 13.974 -8.543 -26.446 1.00 94.19 161 VAL A O 1
ATOM 1240 N N . ALA A 1 162 ? 14.339 -6.907 -24.940 1.00 95.06 162 ALA A N 1
ATOM 1241 C CA . ALA A 1 162 ? 13.397 -5.921 -25.436 1.00 95.06 162 ALA A CA 1
ATOM 1242 C C . ALA A 1 162 ? 14.076 -4.549 -25.455 1.00 95.06 162 ALA A C 1
ATOM 1244 O O . ALA A 1 162 ? 14.854 -4.227 -24.554 1.00 95.06 162 ALA A O 1
ATOM 1245 N N . GLU A 1 163 ? 13.754 -3.741 -26.458 1.00 96.00 163 GLU A N 1
ATOM 1246 C CA . GLU A 1 163 ? 14.076 -2.319 -26.460 1.00 96.00 163 GLU A CA 1
ATOM 1247 C C . GLU A 1 163 ? 12.948 -1.562 -25.753 1.00 96.00 163 GLU A C 1
ATOM 1249 O O . GLU A 1 163 ? 11.796 -1.576 -26.194 1.00 96.00 163 GLU A O 1
ATOM 1254 N N . VAL A 1 164 ? 13.277 -0.913 -24.642 1.00 96.81 164 VAL A N 1
ATOM 1255 C CA . VAL A 1 164 ? 12.338 -0.177 -23.793 1.00 96.81 164 VAL A CA 1
ATOM 1256 C C . VAL A 1 164 ? 12.636 1.311 -23.900 1.00 96.81 164 VAL A C 1
ATOM 1258 O O . VAL A 1 164 ? 13.780 1.718 -23.709 1.00 96.81 164 VAL A O 1
ATOM 1261 N N . GLN A 1 165 ? 11.611 2.118 -24.174 1.00 97.31 165 GLN A N 1
ATOM 1262 C CA . GLN A 1 165 ? 11.669 3.576 -24.092 1.00 97.31 165 GLN A CA 1
ATOM 1263 C C . GLN A 1 165 ? 11.067 4.050 -22.768 1.00 97.31 165 GLN A C 1
ATOM 1265 O O . GLN A 1 165 ? 9.909 3.746 -22.469 1.00 97.31 165 GLN A O 1
ATOM 1270 N N . PHE A 1 166 ? 11.848 4.797 -21.993 1.00 95.50 166 PHE A N 1
ATOM 1271 C CA . PHE A 1 166 ? 11.417 5.426 -20.744 1.00 95.50 166 PHE A CA 1
ATOM 1272 C C . PHE A 1 166 ? 10.801 6.813 -20.992 1.00 95.50 166 PHE A C 1
ATOM 1274 O O . PHE A 1 166 ? 10.860 7.346 -22.104 1.00 95.50 166 PHE A O 1
ATOM 1281 N N . GLU A 1 167 ? 10.188 7.402 -19.960 1.00 89.25 167 GLU A N 1
ATOM 1282 C CA . GLU A 1 167 ? 9.520 8.714 -20.045 1.00 89.25 167 GLU A CA 1
ATOM 1283 C C . GLU A 1 167 ? 10.462 9.859 -20.451 1.00 89.25 167 GLU A C 1
ATOM 1285 O O . GLU A 1 167 ? 10.045 10.795 -21.131 1.00 89.25 167 GLU A O 1
ATOM 1290 N N . ASP A 1 168 ? 11.747 9.760 -20.109 1.00 91.56 168 ASP A N 1
ATOM 1291 C CA . ASP A 1 168 ? 12.793 10.706 -20.519 1.00 91.56 168 ASP A CA 1
ATOM 1292 C C . ASP A 1 168 ? 13.226 10.542 -21.994 1.00 91.56 168 ASP A C 1
ATOM 1294 O O . ASP A 1 168 ? 14.165 11.193 -22.452 1.00 91.56 168 ASP A O 1
ATOM 1298 N N . ASN A 1 169 ? 12.527 9.691 -22.752 1.00 90.81 169 ASN A N 1
ATOM 1299 C CA . ASN A 1 169 ? 12.810 9.279 -24.127 1.00 90.81 169 ASN A CA 1
ATOM 1300 C C . ASN A 1 169 ? 14.113 8.493 -24.319 1.00 90.81 169 ASN A C 1
ATOM 1302 O O . ASN A 1 169 ? 14.484 8.204 -25.462 1.00 90.81 169 ASN A O 1
ATOM 1306 N N . THR A 1 170 ? 14.798 8.094 -23.247 1.00 94.25 170 THR A N 1
ATOM 1307 C CA . THR A 1 170 ? 15.938 7.191 -23.376 1.00 94.25 170 THR A CA 1
ATOM 1308 C C . THR A 1 170 ? 15.465 5.795 -23.751 1.00 94.25 170 THR A C 1
ATOM 1310 O O . THR A 1 170 ? 14.413 5.325 -23.313 1.00 94.25 170 THR A O 1
ATOM 1313 N N . LYS A 1 171 ? 16.254 5.123 -24.592 1.00 95.88 171 LYS A N 1
ATOM 1314 C CA . LYS A 1 171 ? 16.014 3.736 -24.987 1.00 95.88 171 LYS A CA 1
ATOM 1315 C C . LYS A 1 171 ? 17.079 2.832 -24.397 1.00 95.88 171 LYS A C 1
ATOM 1317 O O . LYS A 1 171 ? 18.267 3.162 -24.461 1.00 95.88 171 LYS A O 1
ATOM 1322 N N . LYS A 1 172 ? 16.663 1.701 -23.833 1.00 95.44 172 LYS A N 1
ATOM 1323 C CA . LYS A 1 172 ? 17.549 0.694 -23.238 1.00 95.44 172 LYS A CA 1
ATOM 1324 C C . LYS A 1 172 ? 17.182 -0.704 -23.709 1.00 95.44 172 LYS A C 1
ATOM 1326 O O . LYS A 1 172 ? 16.009 -1.020 -23.885 1.00 95.44 172 LYS A O 1
ATOM 1331 N N . ILE A 1 173 ? 18.203 -1.538 -23.871 1.00 94.06 173 ILE A N 1
ATOM 1332 C CA . ILE A 1 173 ? 18.056 -2.967 -24.137 1.00 94.06 173 ILE A CA 1
ATOM 1333 C C . ILE A 1 173 ? 18.037 -3.691 -22.795 1.00 94.06 173 ILE A C 1
ATOM 1335 O O . ILE A 1 173 ? 18.980 -3.576 -22.013 1.00 94.06 173 ILE A O 1
ATOM 1339 N N . ILE A 1 174 ? 16.946 -4.397 -22.504 1.00 94.38 174 ILE A N 1
ATOM 1340 C CA . ILE A 1 174 ? 16.728 -5.053 -21.210 1.00 94.38 174 ILE A CA 1
ATOM 1341 C C . ILE A 1 174 ? 16.304 -6.509 -21.452 1.00 94.38 174 ILE A C 1
ATOM 1343 O O . ILE A 1 174 ? 15.461 -6.758 -22.320 1.00 94.38 174 ILE A O 1
ATOM 1347 N N . PRO A 1 175 ? 16.845 -7.495 -20.706 1.00 93.81 175 PRO A N 1
ATOM 1348 C CA . PRO A 1 175 ? 16.357 -8.868 -20.760 1.00 93.81 175 PRO A CA 1
ATOM 1349 C C . PRO A 1 175 ? 14.849 -8.927 -20.525 1.00 93.81 175 PRO A C 1
ATOM 1351 O O . PRO A 1 175 ? 14.352 -8.358 -19.554 1.00 93.81 175 PRO A O 1
ATOM 1354 N N . ARG A 1 176 ? 14.115 -9.676 -21.354 1.00 92.44 176 ARG A N 1
ATOM 1355 C CA . ARG A 1 176 ? 12.651 -9.802 -21.200 1.00 92.44 176 ARG A CA 1
ATOM 1356 C C . ARG A 1 176 ? 12.256 -10.361 -19.831 1.00 92.44 176 ARG A C 1
ATOM 1358 O O . ARG A 1 176 ? 11.219 -10.002 -19.298 1.00 92.44 176 ARG A O 1
ATOM 1365 N N . THR A 1 177 ? 13.111 -11.195 -19.240 1.00 91.56 177 THR A N 1
ATOM 1366 C CA . THR A 1 177 ? 12.943 -11.764 -17.891 1.00 91.56 177 THR A CA 1
ATOM 1367 C C . THR A 1 177 ? 13.013 -10.733 -16.766 1.00 91.56 177 THR A C 1
ATOM 1369 O O . THR A 1 177 ? 12.675 -11.051 -15.630 1.00 91.56 177 THR A O 1
ATOM 1372 N N . ASN A 1 178 ? 13.492 -9.523 -17.058 1.00 94.56 178 ASN A N 1
ATOM 1373 C CA . ASN A 1 178 ? 13.604 -8.428 -16.102 1.00 94.56 178 ASN A CA 1
ATOM 1374 C C . ASN A 1 178 ? 12.454 -7.424 -16.257 1.00 94.56 178 ASN A C 1
ATOM 1376 O O . ASN A 1 178 ? 12.519 -6.346 -15.669 1.00 94.56 178 ASN A O 1
ATOM 1380 N N . LEU A 1 179 ? 11.428 -7.759 -17.042 1.00 94.19 179 LEU A N 1
ATOM 1381 C CA . LEU A 1 179 ? 10.273 -6.915 -17.314 1.00 94.19 179 LEU A CA 1
ATOM 1382 C C . LEU A 1 179 ? 8.998 -7.600 -16.818 1.00 94.19 179 LEU A C 1
ATOM 1384 O O . LEU A 1 179 ? 8.819 -8.800 -17.017 1.00 94.19 179 LEU A O 1
ATOM 1388 N N . GLU A 1 180 ? 8.094 -6.827 -16.229 1.00 92.62 180 GLU A N 1
ATOM 1389 C CA . GLU A 1 180 ? 6.708 -7.231 -15.978 1.00 92.62 180 GLU A CA 1
ATOM 1390 C C . GLU A 1 180 ? 5.754 -6.319 -16.757 1.00 92.62 180 GLU A C 1
ATOM 1392 O O . GLU A 1 180 ? 5.995 -5.116 -16.867 1.00 92.62 180 GLU A O 1
ATOM 1397 N N . VAL A 1 181 ? 4.675 -6.877 -17.314 1.00 91.06 181 VAL A N 1
ATOM 1398 C CA . VAL A 1 181 ? 3.648 -6.087 -18.010 1.00 91.06 181 VAL A CA 1
ATOM 1399 C C . VAL A 1 181 ? 2.796 -5.349 -16.985 1.00 91.06 181 VAL A C 1
ATOM 1401 O O . VAL A 1 181 ? 2.265 -5.948 -16.051 1.00 91.06 181 VAL A O 1
ATOM 1404 N N . ILE A 1 182 ? 2.619 -4.046 -17.190 1.00 87.06 182 ILE A N 1
ATOM 1405 C CA . ILE A 1 182 ? 1.614 -3.265 -16.481 1.00 87.06 182 ILE A CA 1
ATOM 1406 C C . ILE A 1 182 ? 0.352 -3.266 -17.334 1.00 87.06 182 ILE A C 1
ATOM 1408 O O . ILE A 1 182 ? 0.302 -2.654 -18.401 1.00 87.06 182 ILE A O 1
ATOM 1412 N N . LEU A 1 183 ? -0.693 -3.911 -16.826 1.00 77.69 183 LEU A N 1
ATOM 1413 C CA . LEU A 1 183 ? -2.027 -3.795 -17.395 1.00 77.69 183 LEU A CA 1
ATOM 1414 C C . LEU A 1 183 ? -2.546 -2.379 -17.112 1.00 77.69 183 LEU A C 1
ATOM 1416 O O . LEU A 1 183 ? -2.928 -2.030 -15.987 1.00 77.69 183 LEU A O 1
ATOM 1420 N N . SER A 1 184 ? -2.486 -1.537 -18.136 1.00 60.09 184 SER A N 1
ATOM 1421 C CA . SER A 1 184 ? -3.131 -0.230 -18.140 1.00 60.09 184 SER A CA 1
ATOM 1422 C C . SER A 1 184 ? -4.615 -0.429 -18.426 1.00 60.09 184 SER A C 1
ATOM 1424 O O . SER A 1 184 ? -4.987 -1.079 -19.401 1.00 60.09 184 SER A O 1
ATOM 1426 N N . ASN A 1 185 ? -5.450 0.083 -17.524 1.00 51.22 185 ASN A N 1
ATOM 1427 C CA . ASN A 1 185 ? -6.904 0.028 -17.642 1.00 51.22 185 ASN A CA 1
ATOM 1428 C C . ASN A 1 185 ? -7.450 0.985 -18.691 1.00 51.22 185 ASN A C 1
ATOM 1430 O O . ASN A 1 185 ? -6.858 2.074 -18.847 1.00 51.22 185 ASN A O 1
#

Sequence (185 aa):
LKNKIIVCGSYINLEIYEKAKSIGIKGIVCGGIDYNTISEILGYSLGVAITGTEDTTTLILTEGFGNIDMAPRTFNILKENNNKDVSINGATQIRAGVLRPEIFIKSDGSGQSKTFKEEDLVISEGSIIRVIREPYFGQIGKIVSLPYELDQMESETKVRVAEVQFEDNTKKIIPRTNLEVILSN

Radius of gyration: 20.76 Å; chains: 1; bounding box: 51×31×56 Å

pLDDT: mean 89.86, std 9.66, range [51.22, 98.31]